Protein AF-0000000087761906 (afdb_homodimer)

Nearest PDB structures (foldseek):
  3mac-assembly1_A  TM=3.956E-01  e=9.781E+00  Human immunodeficiency virus 1
  7sqc-assembly1_1X  TM=2.428E-01  e=6.038E+00  Chlamydomonas reinhardtii
  3mac-assembly1_A  TM=3.956E-01  e=8.864E+00  Human immunodeficiency virus 1
  7sqc-assembly1_1X  TM=2.428E-01  e=6.025E+00  Chlamydomonas reinhardtii

Structure (mmCIF, N/CA/C/O backbone):
data_AF-0000000087761906-model_v1
#
loop_
_entity.id
_entity.type
_entity.pdbx_description
1 polymer 'TMEM205-like domain-containing protein'
#
loop_
_atom_site.group_PDB
_atom_site.id
_atom_site.type_symbol
_atom_site.label_atom_id
_atom_site.label_alt_id
_atom_site.label_comp_id
_atom_site.label_asym_id
_atom_site.label_entity_id
_atom_site.label_seq_id
_atom_site.pdbx_PDB_ins_code
_atom_site.Cartn_x
_atom_site.Cartn_y
_atom_site.Cartn_z
_atom_site.occupancy
_atom_site.B_iso_or_equiv
_atom_site.auth_seq_id
_atom_site.auth_comp_id
_atom_site.auth_asym_id
_atom_site.auth_atom_id
_atom_site.pdbx_PDB_model_num
ATOM 1 N N . MET A 1 1 ? 9.961 25.172 16.703 1 74.31 1 MET A N 1
ATOM 2 C CA . MET A 1 1 ? 10.32 24.109 17.641 1 74.31 1 MET A CA 1
ATOM 3 C C . MET A 1 1 ? 11.297 23.125 17 1 74.31 1 MET A C 1
ATOM 5 O O . MET A 1 1 ? 11.242 22.875 15.797 1 74.31 1 MET A O 1
ATOM 9 N N . SER A 1 2 ? 12.125 22.641 17.812 1 81.56 2 SER A N 1
ATOM 10 C CA . SER A 1 2 ? 13.109 21.688 17.328 1 81.56 2 SER A CA 1
ATOM 11 C C . SER A 1 2 ? 12.445 20.359 16.953 1 81.56 2 SER A C 1
ATOM 13 O O . SER A 1 2 ? 11.32 20.078 17.375 1 81.56 2 SER A O 1
ATOM 15 N N . ILE A 1 3 ? 13.094 19.625 16.172 1 83.62 3 ILE A N 1
ATOM 16 C CA . ILE A 1 3 ? 12.617 18.297 15.789 1 83.62 3 ILE A CA 1
ATOM 17 C C . ILE A 1 3 ? 12.438 17.438 17.031 1 83.62 3 ILE A C 1
ATOM 19 O O . ILE A 1 3 ? 11.445 16.719 17.156 1 83.62 3 ILE A O 1
ATOM 23 N N . LEU A 1 4 ? 13.367 17.562 17.938 1 86.75 4 LEU A N 1
ATOM 24 C CA . LEU A 1 4 ? 13.305 16.781 19.172 1 86.75 4 LEU A CA 1
ATOM 25 C C . LEU A 1 4 ? 12.109 17.203 20.016 1 86.75 4 LEU A C 1
ATOM 27 O O . LEU A 1 4 ? 11.461 16.359 20.656 1 86.75 4 LEU A O 1
ATOM 31 N N . GLY A 1 5 ? 11.844 18.469 20.094 1 89.38 5 GLY A N 1
ATOM 32 C CA . GLY A 1 5 ? 10.656 18.953 20.781 1 89.38 5 GLY A CA 1
ATOM 33 C C . GLY A 1 5 ? 9.367 18.453 20.156 1 89.38 5 GLY A C 1
ATOM 34 O O . GLY A 1 5 ? 8.422 18.125 20.875 1 89.38 5 GLY A O 1
ATOM 35 N N . THR A 1 6 ? 9.398 18.406 18.844 1 89.38 6 THR A N 1
ATOM 36 C CA . THR A 1 6 ? 8.234 17.906 18.109 1 89.38 6 THR A CA 1
ATOM 37 C C . THR A 1 6 ? 7.98 16.438 18.438 1 89.38 6 THR A C 1
ATOM 39 O O . THR A 1 6 ? 6.836 16.031 18.609 1 89.38 6 THR A O 1
ATOM 42 N N . LEU A 1 7 ? 9.055 15.625 18.609 1 92.44 7 LEU A N 1
ATOM 43 C CA . LEU A 1 7 ? 8.945 14.195 18.859 1 92.44 7 LEU A CA 1
ATOM 44 C C . LEU A 1 7 ? 8.391 13.914 20.25 1 92.44 7 LEU A C 1
ATOM 46 O O . LEU A 1 7 ? 7.957 12.797 20.547 1 92.44 7 LEU A O 1
ATOM 50 N N . ARG A 1 8 ? 8.367 14.875 21.109 1 92.5 8 ARG A N 1
ATOM 51 C CA . ARG A 1 8 ? 7.836 14.711 22.453 1 92.5 8 ARG A CA 1
ATOM 52 C C . ARG A 1 8 ? 6.332 14.977 22.484 1 92.5 8 ARG A C 1
ATOM 54 O O . ARG A 1 8 ? 5.68 14.773 23.5 1 92.5 8 ARG A O 1
ATOM 61 N N . THR A 1 9 ? 5.84 15.469 21.344 1 90.75 9 THR A N 1
ATOM 62 C CA . THR A 1 9 ? 4.398 15.672 21.234 1 90.75 9 THR A CA 1
ATOM 63 C C . THR A 1 9 ? 3.744 14.492 20.516 1 90.75 9 THR A C 1
ATOM 65 O O . THR A 1 9 ? 4.434 13.609 20 1 90.75 9 THR A O 1
ATOM 68 N N . SER A 1 10 ? 2.441 14.469 20.422 1 92.75 10 SER A N 1
ATOM 69 C CA . SER A 1 10 ? 1.723 13.383 19.766 1 92.75 10 SER A CA 1
ATOM 70 C C . SER A 1 10 ? 1.489 13.688 18.297 1 92.75 10 SER A C 1
ATOM 72 O O . SER A 1 10 ? 1.102 12.805 17.531 1 92.75 10 SER A O 1
ATOM 74 N N . ALA A 1 11 ? 1.833 14.875 17.844 1 93.19 11 ALA A N 1
ATOM 75 C CA . ALA A 1 11 ? 1.474 15.359 16.516 1 93.19 11 ALA A CA 1
ATOM 76 C C . ALA A 1 11 ? 2.139 14.523 15.43 1 93.19 11 ALA A C 1
ATOM 78 O O . ALA A 1 11 ? 1.483 14.109 14.477 1 93.19 11 ALA A O 1
ATOM 79 N N . PRO A 1 12 ? 3.42 14.242 15.609 1 95.31 12 PRO A N 1
ATOM 80 C CA . PRO A 1 12 ? 4.047 13.461 14.539 1 95.31 12 PRO A CA 1
ATOM 81 C C . PRO A 1 12 ? 3.48 12.055 14.422 1 95.31 12 PRO A C 1
ATOM 83 O O . PRO A 1 12 ? 3.316 11.539 13.312 1 95.31 12 PRO A O 1
ATOM 86 N N . TYR A 1 13 ? 3.154 11.484 15.516 1 97.12 13 TYR A N 1
ATOM 87 C CA . TYR A 1 13 ? 2.654 10.117 15.5 1 97.12 13 TYR A CA 1
ATOM 88 C C . TYR A 1 13 ? 1.245 10.055 14.922 1 97.12 13 TYR A C 1
ATOM 90 O O . TYR A 1 13 ? 0.894 9.102 14.227 1 97.12 13 TYR A O 1
ATOM 98 N N . HIS A 1 14 ? 0.496 11.062 15.211 1 96.75 14 HIS A N 1
ATOM 99 C CA . HIS A 1 14 ? -0.853 11.141 14.664 1 96.75 14 HIS A CA 1
ATOM 100 C C . HIS A 1 14 ? -0.822 11.305 13.148 1 96.75 14 HIS A C 1
ATOM 102 O O . HIS A 1 14 ? -1.504 10.57 12.43 1 96.75 14 HIS A O 1
ATOM 108 N N . LEU A 1 15 ? 0.008 12.188 12.711 1 96.56 15 LEU A N 1
ATOM 109 C CA . LEU A 1 15 ? 0.066 12.461 11.273 1 96.56 15 LEU A CA 1
ATOM 110 C C . LEU A 1 15 ? 0.63 11.258 10.516 1 96.56 15 LEU A C 1
ATOM 112 O O . LEU A 1 15 ? 0.103 10.883 9.469 1 96.56 15 LEU A O 1
ATOM 116 N N . LEU A 1 16 ? 1.681 10.688 11.047 1 98.56 16 LEU A N 1
ATOM 117 C CA . LEU A 1 16 ? 2.301 9.555 10.375 1 98.56 16 LEU A CA 1
ATOM 118 C C . LEU A 1 16 ? 1.353 8.359 10.344 1 98.56 16 LEU A C 1
ATOM 120 O O . LEU A 1 16 ? 1.257 7.66 9.336 1 98.56 16 LEU A O 1
ATOM 124 N N . LEU A 1 17 ? 0.659 8.133 11.422 1 98.75 17 LEU A N 1
ATOM 125 C CA . LEU A 1 17 ? -0.296 7.031 11.469 1 98.75 17 LEU A CA 1
ATOM 126 C C . LEU A 1 17 ? -1.417 7.242 10.453 1 98.75 17 LEU A C 1
ATOM 128 O O . LEU A 1 17 ? -1.777 6.32 9.719 1 98.75 17 LEU A O 1
ATOM 132 N N . TYR A 1 18 ? -1.944 8.477 10.461 1 98.56 18 TYR A N 1
ATOM 133 C CA . TYR A 1 18 ? -2.975 8.797 9.484 1 98.56 18 TYR A CA 1
ATOM 134 C C . TYR A 1 18 ? -2.471 8.547 8.062 1 98.56 18 TYR A C 1
ATOM 136 O O . TYR A 1 18 ? -3.184 7.977 7.234 1 98.56 18 TYR A O 1
ATOM 144 N N . SER A 1 19 ? -1.263 8.938 7.762 1 98.94 19 SER A N 1
ATOM 145 C CA . SER A 1 19 ? -0.709 8.867 6.414 1 98.94 19 SER A CA 1
ATOM 146 C C . SER A 1 19 ? -0.503 7.414 5.984 1 98.94 19 SER A C 1
ATOM 148 O O . SER A 1 19 ? -0.805 7.055 4.844 1 98.94 19 SER A O 1
ATOM 150 N N . VAL A 1 20 ? -0.01 6.609 6.906 1 98.94 20 VAL A N 1
ATOM 151 C CA . VAL A 1 20 ? 0.177 5.199 6.578 1 98.94 20 VAL A CA 1
ATOM 152 C C . VAL A 1 20 ? -1.181 4.535 6.371 1 98.94 20 VAL A C 1
ATOM 154 O O . VAL A 1 20 ? -1.357 3.746 5.438 1 98.94 20 VAL A O 1
ATOM 157 N N . LEU A 1 21 ? -2.111 4.871 7.219 1 98.94 21 LEU A N 1
ATOM 158 C CA . LEU A 1 21 ? -3.436 4.266 7.121 1 98.94 21 LEU A CA 1
ATOM 159 C C . LEU A 1 21 ? -4.121 4.664 5.816 1 98.94 21 LEU A C 1
ATOM 161 O O . LEU A 1 21 ? -4.586 3.803 5.07 1 98.94 21 LEU A O 1
ATOM 165 N N . PHE A 1 22 ? -4.203 5.98 5.555 1 98.94 22 PHE A N 1
ATOM 166 C CA . PHE A 1 22 ? -4.848 6.465 4.34 1 98.94 22 PHE A CA 1
ATOM 167 C C . PHE A 1 22 ? -4.105 5.984 3.1 1 98.94 22 PHE A C 1
ATOM 169 O O . PHE A 1 22 ? -4.723 5.539 2.133 1 98.94 22 PHE A O 1
ATOM 176 N N . GLY A 1 23 ? -2.795 6.004 3.137 1 98.94 23 GLY A N 1
ATOM 177 C CA . GLY A 1 23 ? -1.99 5.605 1.993 1 98.94 23 GLY A CA 1
ATOM 178 C C . GLY A 1 23 ? -2.066 4.117 1.698 1 98.94 23 GLY A C 1
ATOM 179 O O . GLY A 1 23 ? -2.168 3.715 0.538 1 98.94 23 GLY A O 1
ATOM 180 N N . SER A 1 24 ? -1.978 3.336 2.732 1 98.88 24 SER A N 1
ATOM 181 C CA . SER A 1 24 ? -2.076 1.896 2.516 1 98.88 24 SER A CA 1
ATOM 182 C C . SER A 1 24 ? -3.465 1.507 2.018 1 98.88 24 SER A C 1
ATOM 184 O O . SER A 1 24 ? -3.598 0.632 1.159 1 98.88 24 SER A O 1
ATOM 186 N N . THR A 1 25 ? -4.508 2.178 2.547 1 98.94 25 THR A N 1
ATOM 187 C CA . THR A 1 25 ? -5.871 1.913 2.1 1 98.94 25 THR A CA 1
ATOM 188 C C . THR A 1 25 ? -6.035 2.283 0.628 1 98.94 25 THR A C 1
ATOM 190 O O . THR A 1 25 ? -6.605 1.515 -0.15 1 98.94 25 THR A O 1
ATOM 193 N N . THR A 1 26 ? -5.504 3.402 0.262 1 98.94 26 THR A N 1
ATOM 194 C CA . THR A 1 26 ? -5.559 3.871 -1.118 1 98.94 26 THR A CA 1
ATOM 195 C C . THR A 1 26 ? -4.77 2.941 -2.037 1 98.94 26 THR A C 1
ATOM 197 O O . THR A 1 26 ? -5.27 2.523 -3.084 1 98.94 26 THR A O 1
ATOM 200 N N . TYR A 1 27 ? -3.6 2.607 -1.614 1 98.88 27 TYR A N 1
ATOM 201 C CA . TYR A 1 27 ? -2.674 1.806 -2.406 1 98.88 27 TYR A CA 1
ATOM 202 C C . TYR A 1 27 ? -3.227 0.405 -2.637 1 98.88 27 TYR A C 1
ATOM 204 O O . TYR A 1 27 ? -3.242 -0.085 -3.768 1 98.88 27 TYR A O 1
ATOM 212 N N . GLN A 1 28 ? -3.693 -0.219 -1.62 1 98.81 28 GLN A N 1
ATOM 213 C CA . GLN A 1 28 ? -4.223 -1.574 -1.721 1 98.81 28 GLN A CA 1
ATOM 214 C C . GLN A 1 28 ? -5.504 -1.604 -2.549 1 98.81 28 GLN A C 1
ATOM 216 O O . GLN A 1 28 ? -5.723 -2.529 -3.336 1 98.81 28 GLN A O 1
ATOM 221 N N . SER A 1 29 ? -6.371 -0.585 -2.449 1 98.69 29 SER A N 1
ATOM 222 C CA . SER A 1 29 ? -7.691 -0.587 -3.066 1 98.69 29 SER A CA 1
ATOM 223 C C . SER A 1 29 ? -7.613 -0.199 -4.539 1 98.69 29 SER A C 1
ATOM 225 O O . SER A 1 29 ? -8.375 -0.713 -5.363 1 98.69 29 SER A O 1
ATOM 227 N N . PHE A 1 30 ? -6.648 0.651 -4.82 1 98.81 30 PHE A N 1
ATOM 228 C CA . PHE A 1 30 ? -6.758 1.244 -6.148 1 98.81 30 PHE A CA 1
ATOM 229 C C . PHE A 1 30 ? -5.516 0.942 -6.977 1 98.81 30 PHE A C 1
ATOM 231 O O . PHE A 1 30 ? -5.371 1.438 -8.094 1 98.81 30 PHE A O 1
ATOM 238 N N . PHE A 1 31 ? -4.613 0.188 -6.461 1 98.81 31 PHE A N 1
ATOM 239 C CA . PHE A 1 31 ? -3.43 -0.129 -7.254 1 98.81 31 PHE A CA 1
ATOM 240 C C . PHE A 1 31 ? -2.98 -1.562 -7 1 98.81 31 PHE A C 1
ATOM 242 O O . PHE A 1 31 ? -3.207 -2.445 -7.828 1 98.81 31 PHE A O 1
ATOM 249 N N . SER A 1 32 ? -2.447 -1.883 -5.785 1 98.62 32 SER A N 1
ATOM 250 C CA . SER A 1 32 ? -1.804 -3.164 -5.516 1 98.62 32 SER A CA 1
ATOM 251 C C . SER A 1 32 ? -2.768 -4.324 -5.738 1 98.62 32 SER A C 1
ATOM 253 O O . SER A 1 32 ? -2.414 -5.316 -6.383 1 98.62 32 SER A O 1
ATOM 255 N N . GLY A 1 33 ? -3.957 -4.207 -5.195 1 98.44 33 GLY A N 1
ATOM 256 C CA . GLY A 1 33 ? -4.945 -5.258 -5.387 1 98.44 33 GLY A CA 1
ATOM 257 C C . GLY A 1 33 ? -5.34 -5.453 -6.836 1 98.44 33 GLY A C 1
ATOM 258 O O . GLY A 1 33 ? -5.527 -6.582 -7.289 1 98.44 33 GLY A O 1
ATOM 259 N N . ILE A 1 34 ? -5.465 -4.387 -7.566 1 98.69 34 ILE A N 1
ATOM 260 C CA . ILE A 1 34 ? -5.887 -4.422 -8.961 1 98.69 34 ILE A CA 1
ATOM 261 C C . ILE A 1 34 ? -4.781 -5.031 -9.82 1 98.69 34 ILE A C 1
ATOM 263 O O . ILE A 1 34 ? -5.047 -5.871 -10.68 1 98.69 34 ILE A O 1
ATOM 267 N N . VAL A 1 35 ? -3.545 -4.641 -9.562 1 98.88 35 VAL A N 1
ATOM 268 C CA . VAL A 1 35 ? -2.426 -5.195 -10.32 1 98.88 35 VAL A CA 1
ATOM 269 C C . VAL A 1 35 ? -2.324 -6.695 -10.07 1 98.88 35 VAL A C 1
ATOM 271 O O . VAL A 1 35 ? -2.172 -7.48 -11.008 1 98.88 35 VAL A O 1
ATOM 274 N N . ALA A 1 36 ? -2.426 -7.129 -8.828 1 98.88 36 ALA A N 1
ATOM 275 C CA . ALA A 1 36 ? -2.371 -8.547 -8.492 1 98.88 36 ALA A CA 1
ATOM 276 C C . ALA A 1 36 ? -3.467 -9.328 -9.219 1 98.88 36 ALA A C 1
ATOM 278 O O . ALA A 1 36 ? -3.213 -10.398 -9.773 1 98.88 36 ALA A O 1
ATOM 279 N N . PHE A 1 37 ? -4.637 -8.789 -9.258 1 98.31 37 PHE A N 1
ATOM 280 C CA . PHE A 1 37 ? -5.777 -9.422 -9.906 1 98.31 37 PHE A CA 1
ATOM 281 C C . PHE A 1 37 ? -5.531 -9.578 -11.398 1 98.31 37 PHE A C 1
ATOM 283 O O . PHE A 1 37 ? -5.883 -10.609 -11.984 1 98.31 37 PHE A O 1
ATOM 290 N N . LYS A 1 38 ? -4.922 -8.617 -12.016 1 98.62 38 LYS A N 1
ATOM 291 C CA . LYS A 1 38 ? -4.75 -8.594 -13.469 1 98.62 38 LYS A CA 1
ATOM 292 C C . LYS A 1 38 ? -3.629 -9.531 -13.898 1 98.62 38 LYS A C 1
ATOM 294 O O . LYS A 1 38 ? -3.688 -10.125 -14.984 1 98.62 38 LYS A O 1
ATOM 299 N N . VAL A 1 39 ? -2.635 -9.734 -13.078 1 98.56 39 VAL A N 1
ATOM 300 C CA . VAL A 1 39 ? -1.436 -10.352 -13.641 1 98.56 39 VAL A CA 1
ATOM 301 C C . VAL A 1 39 ? -1.265 -11.758 -13.078 1 98.56 39 VAL A C 1
ATOM 303 O O . VAL A 1 39 ? -0.583 -12.594 -13.672 1 98.56 39 VAL A O 1
ATOM 306 N N . LEU A 1 40 ? -1.814 -12.086 -11.906 1 98.44 40 LEU A N 1
ATOM 307 C CA . LEU A 1 40 ? -1.637 -13.406 -11.305 1 98.44 40 LEU A CA 1
ATOM 308 C C . LEU A 1 40 ? -2.748 -14.352 -11.734 1 98.44 40 LEU A C 1
ATOM 310 O O . LEU A 1 40 ? -3.904 -13.945 -11.875 1 98.44 40 LEU A O 1
ATOM 314 N N . PRO A 1 41 ? -2.367 -15.648 -11.891 1 97.19 41 PRO A N 1
ATOM 315 C CA . PRO A 1 41 ? -3.449 -16.625 -11.961 1 97.19 41 PRO A CA 1
ATOM 316 C C . PRO A 1 41 ? -4.34 -16.609 -10.719 1 97.19 41 PRO A C 1
ATOM 318 O O . PRO A 1 41 ? -3.871 -16.297 -9.625 1 97.19 41 PRO A O 1
ATOM 321 N N . TYR A 1 42 ? -5.535 -16.969 -10.875 1 95.56 42 TYR A N 1
ATOM 322 C CA . TYR A 1 42 ? -6.559 -16.844 -9.844 1 95.56 42 TYR A CA 1
ATOM 323 C C . TYR A 1 42 ? -6.102 -17.469 -8.531 1 95.56 42 TYR A C 1
ATOM 325 O O . TYR A 1 42 ? -6.258 -16.875 -7.465 1 95.56 42 TYR A O 1
ATOM 333 N N . ASP A 1 43 ? -5.613 -18.641 -8.617 1 94.94 43 ASP A N 1
ATOM 334 C CA . ASP A 1 43 ? -5.246 -19.359 -7.395 1 94.94 43 ASP A CA 1
ATOM 335 C C . ASP A 1 43 ? -4.176 -18.609 -6.613 1 94.94 43 ASP A C 1
ATOM 337 O O . ASP A 1 43 ? -4.23 -18.531 -5.383 1 94.94 43 ASP A O 1
ATOM 341 N N . GLN A 1 44 ? -3.152 -18.062 -7.316 1 97.56 44 GLN A N 1
ATOM 342 C CA . GLN A 1 44 ? -2.094 -17.312 -6.656 1 97.56 44 GLN A CA 1
ATOM 343 C C . GLN A 1 44 ? -2.611 -15.953 -6.16 1 97.56 44 GLN A C 1
ATOM 345 O O . GLN A 1 44 ? -2.191 -15.477 -5.109 1 97.56 44 GLN A O 1
ATOM 350 N N . PHE A 1 45 ? -3.51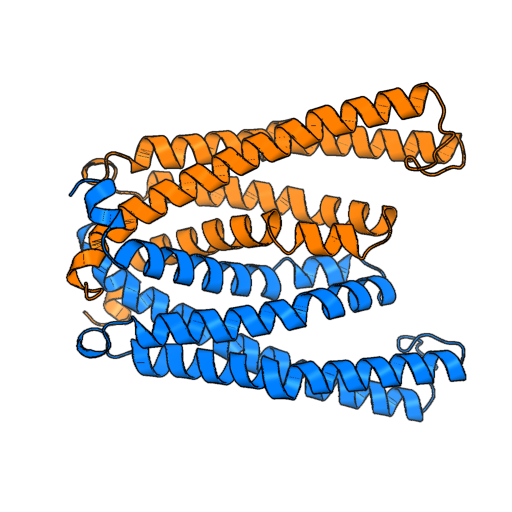2 -15.367 -6.969 1 98.12 45 PHE A N 1
ATOM 351 C CA . PHE A 1 45 ? -4.164 -14.141 -6.531 1 98.12 45 PHE A CA 1
ATOM 352 C C . PHE A 1 45 ? -4.934 -14.367 -5.234 1 98.12 45 PHE A C 1
ATOM 354 O O . PHE A 1 45 ? -4.797 -13.594 -4.285 1 98.12 45 PHE A O 1
ATOM 361 N N . SER A 1 46 ? -5.723 -15.422 -5.266 1 96.81 46 SER A N 1
ATOM 362 C CA . SER A 1 46 ? -6.531 -15.75 -4.098 1 96.81 46 SER A CA 1
ATOM 363 C C . SER A 1 46 ? -5.656 -16.031 -2.883 1 96.81 46 SER A C 1
ATOM 365 O O . SER A 1 46 ? -5.957 -15.594 -1.774 1 96.81 46 SER A O 1
ATOM 367 N N . LEU A 1 47 ? -4.613 -16.781 -3.08 1 97.19 47 LEU A N 1
ATOM 368 C CA . LEU A 1 47 ? -3.674 -17.078 -2.008 1 97.19 47 LEU A CA 1
ATOM 369 C C . LEU A 1 47 ? -3.076 -15.805 -1.428 1 97.19 47 LEU A C 1
ATOM 371 O O . LEU A 1 47 ? -3.047 -15.625 -0.208 1 97.19 47 LEU A O 1
ATOM 375 N N . LEU A 1 48 ? -2.592 -14.938 -2.264 1 98.62 48 LEU A N 1
ATOM 376 C CA . LEU A 1 48 ? -1.989 -13.68 -1.831 1 98.62 48 LEU A CA 1
ATOM 377 C C . LEU A 1 48 ? -2.98 -12.852 -1.019 1 98.62 48 LEU A C 1
ATOM 379 O O . LEU A 1 48 ? -2.66 -12.398 0.082 1 98.62 48 LEU A O 1
ATOM 383 N N . GLN A 1 49 ? -4.191 -12.68 -1.541 1 98.06 49 GLN A N 1
ATOM 384 C CA . GLN A 1 49 ? -5.188 -11.852 -0.869 1 98.06 49 GLN A CA 1
ATOM 385 C C . GLN A 1 49 ? -5.555 -12.43 0.493 1 98.06 49 GLN A C 1
ATOM 387 O O . GLN A 1 49 ? -5.812 -11.688 1.442 1 98.06 49 GLN A O 1
ATOM 392 N N . SER A 1 50 ? -5.641 -13.766 0.593 1 97.62 50 SER A N 1
ATOM 393 C CA . SER A 1 50 ? -6.02 -14.406 1.852 1 97.62 50 SER A CA 1
ATOM 394 C C . SER A 1 50 ? -4.973 -14.148 2.934 1 97.62 50 SER A C 1
ATOM 396 O O . SER A 1 50 ? -5.266 -14.273 4.125 1 97.62 50 SER A O 1
ATOM 398 N N . HIS A 1 51 ? -3.762 -13.758 2.584 1 98.44 51 HIS A N 1
ATOM 399 C CA . HIS A 1 51 ? -2.719 -13.453 3.557 1 98.44 51 HIS A CA 1
ATOM 400 C C . HIS A 1 51 ? -2.58 -11.945 3.758 1 98.44 51 HIS A C 1
ATOM 402 O O . HIS A 1 51 ? -1.981 -11.5 4.738 1 98.44 51 HIS A O 1
ATOM 408 N N . VAL A 1 52 ? -3.082 -11.148 2.865 1 98.75 52 VAL A N 1
ATOM 409 C CA . VAL A 1 52 ? -3.006 -9.695 2.947 1 98.75 52 VAL A CA 1
ATOM 410 C C . VAL A 1 52 ? -4.152 -9.164 3.803 1 98.75 52 VAL A C 1
ATOM 412 O O . VAL A 1 52 ? -3.939 -8.336 4.695 1 98.75 52 VAL A O 1
ATOM 415 N N . PHE A 1 53 ? -5.367 -9.641 3.662 1 98.44 53 PHE A N 1
ATOM 416 C CA . PHE A 1 53 ? -6.562 -8.945 4.125 1 98.44 53 PHE A CA 1
ATOM 417 C C . PHE A 1 53 ? -6.695 -9.047 5.641 1 98.44 53 PHE A C 1
ATOM 419 O O . PHE A 1 53 ? -7.039 -8.07 6.305 1 98.44 53 PHE A O 1
ATOM 426 N N . PRO A 1 54 ? -6.395 -10.156 6.23 1 98.38 54 PRO A N 1
ATOM 427 C CA . PRO A 1 54 ? -6.578 -10.203 7.684 1 98.38 54 PRO A CA 1
ATOM 428 C C . PRO A 1 54 ? -5.719 -9.172 8.414 1 98.38 54 PRO A C 1
ATOM 430 O O . PRO A 1 54 ? -6.242 -8.352 9.172 1 98.38 54 PRO A O 1
ATOM 433 N N . PRO A 1 55 ? -4.406 -9.156 8.18 1 98.81 55 PRO A N 1
ATOM 434 C CA . PRO A 1 55 ? -3.648 -8.117 8.875 1 98.81 55 PRO A CA 1
ATOM 435 C C . PRO A 1 55 ? -3.992 -6.711 8.383 1 98.81 55 PRO A C 1
ATOM 437 O O . PRO A 1 55 ? -3.91 -5.746 9.148 1 98.81 55 PRO A O 1
ATOM 440 N N . TYR A 1 56 ? -4.359 -6.57 7.16 1 98.75 56 TYR A N 1
ATOM 441 C CA . TYR A 1 56 ? -4.762 -5.293 6.578 1 98.75 56 TYR A CA 1
ATOM 442 C C . TYR A 1 56 ? -5.953 -4.707 7.328 1 98.75 56 TYR A C 1
ATOM 444 O O . TYR A 1 56 ? -5.922 -3.543 7.734 1 98.75 56 TYR A O 1
ATOM 452 N N . PHE A 1 57 ? -6.965 -5.527 7.586 1 98.88 57 PHE A N 1
ATOM 453 C CA . PHE A 1 57 ? -8.164 -5.059 8.266 1 98.88 57 PHE A CA 1
ATOM 454 C C . PHE A 1 57 ? -7.895 -4.84 9.75 1 98.88 57 PHE A C 1
ATOM 456 O O . PHE A 1 57 ? -8.469 -3.934 10.367 1 98.88 57 PHE A O 1
ATOM 463 N N . LYS A 1 58 ? -7.082 -5.66 10.289 1 98.88 58 LYS A N 1
ATOM 464 C CA . LYS A 1 58 ? -6.68 -5.441 11.68 1 98.88 58 LYS A CA 1
ATOM 465 C C . LYS A 1 58 ? -5.969 -4.102 11.836 1 98.88 58 LYS A C 1
ATOM 467 O O . LYS A 1 58 ? -6.238 -3.359 12.781 1 98.88 58 LYS A O 1
ATOM 472 N N . PHE A 1 59 ? -5.07 -3.818 10.945 1 98.94 59 PHE A N 1
ATOM 473 C CA . PHE A 1 59 ? -4.348 -2.553 10.977 1 98.94 59 PHE A CA 1
ATOM 474 C C . PHE A 1 59 ? -5.305 -1.38 10.805 1 98.94 59 PHE A C 1
ATOM 476 O O . PHE A 1 59 ? -5.219 -0.389 11.531 1 98.94 59 PHE A O 1
ATOM 483 N N . GLN A 1 60 ? -6.215 -1.49 9.859 1 98.94 60 GLN A N 1
ATOM 484 C CA . GLN A 1 60 ? -7.184 -0.422 9.633 1 98.94 60 GLN A CA 1
ATOM 485 C C . GLN A 1 60 ? -7.984 -0.127 10.898 1 98.94 60 GLN A C 1
ATOM 487 O O . GLN A 1 60 ? -8.195 1.036 11.25 1 98.94 60 GLN A O 1
ATOM 492 N N . THR A 1 61 ? -8.406 -1.196 11.523 1 98.94 61 THR A N 1
ATOM 493 C CA . THR A 1 61 ? -9.227 -1.05 12.719 1 98.94 61 THR A CA 1
ATOM 494 C C . THR A 1 61 ? -8.422 -0.419 13.852 1 98.94 61 THR A C 1
ATOM 496 O O . THR A 1 61 ? -8.867 0.551 14.469 1 98.94 61 THR A O 1
ATOM 499 N N . ALA A 1 62 ? -7.238 -0.941 14.109 1 98.94 62 ALA A N 1
ATOM 500 C CA . ALA A 1 62 ? -6.406 -0.436 15.195 1 98.94 62 ALA A CA 1
ATOM 501 C C . ALA A 1 62 ? -5.996 1.014 14.945 1 98.94 62 ALA A C 1
ATOM 503 O O . ALA A 1 62 ? -6.102 1.857 15.844 1 98.94 62 ALA A O 1
ATOM 504 N N . ALA A 1 63 ? -5.547 1.312 13.758 1 98.88 63 ALA A N 1
ATOM 505 C CA . ALA A 1 63 ? -5.066 2.652 13.43 1 98.88 63 ALA A CA 1
ATOM 506 C C . ALA A 1 63 ? -6.199 3.672 13.492 1 98.88 63 ALA A C 1
ATOM 508 O O . ALA A 1 63 ? -6.02 4.777 14.008 1 98.88 63 ALA A O 1
ATOM 509 N N . THR A 1 64 ? -7.352 3.287 12.93 1 98.81 64 THR A N 1
ATOM 510 C CA . THR A 1 64 ? -8.484 4.199 12.984 1 98.81 64 THR A CA 1
ATOM 511 C C . THR A 1 64 ? -8.906 4.457 14.43 1 98.81 64 THR A C 1
ATOM 513 O O . THR A 1 64 ? -9.273 5.582 14.781 1 98.81 64 THR A O 1
ATOM 516 N N . SER A 1 65 ? -8.922 3.424 15.266 1 98.75 65 SER A N 1
ATOM 517 C CA . SER A 1 65 ? -9.25 3.58 16.672 1 98.75 65 SER A CA 1
ATOM 518 C C . SER A 1 65 ? -8.297 4.559 17.359 1 98.75 65 SER A C 1
ATOM 520 O O . SER A 1 65 ? -8.734 5.441 18.109 1 98.75 65 SER A O 1
ATOM 522 N N . VAL A 1 66 ? -6.996 4.434 17.109 1 98.19 66 VAL A N 1
ATOM 523 C CA . VAL A 1 66 ? -5.996 5.316 17.703 1 98.19 66 VAL A CA 1
ATOM 524 C C . VAL A 1 66 ? -6.223 6.75 17.219 1 98.19 66 VAL A C 1
ATOM 526 O O . VAL A 1 66 ? -6.156 7.691 18.016 1 98.19 66 VAL A O 1
ATOM 529 N N . LEU A 1 67 ? -6.508 6.926 15.961 1 97.69 67 LEU A N 1
ATOM 530 C CA . LEU A 1 67 ? -6.766 8.258 15.422 1 97.69 67 LEU A CA 1
ATOM 531 C C . LEU A 1 67 ? -7.988 8.883 16.078 1 97.69 67 LEU A C 1
ATOM 533 O O . LEU A 1 67 ? -7.973 10.07 16.422 1 97.69 67 LEU A O 1
ATOM 537 N N . LEU A 1 68 ? -9.023 8.078 16.203 1 96.31 68 LEU A N 1
ATOM 538 C CA . LEU A 1 68 ? -10.242 8.586 16.812 1 96.31 68 LEU A CA 1
ATOM 539 C C . LEU A 1 68 ? -9.992 8.992 18.266 1 96.31 68 LEU A C 1
ATOM 541 O O . LEU A 1 68 ? -10.523 10 18.734 1 96.31 68 LEU A O 1
ATOM 545 N N . MET A 1 69 ? -9.156 8.289 18.938 1 94.56 69 MET A N 1
ATOM 546 C CA . MET A 1 69 ? -8.883 8.531 20.359 1 94.56 69 MET A CA 1
ATOM 547 C C . MET A 1 69 ? -7.957 9.734 20.531 1 94.56 69 MET A C 1
ATOM 549 O O . MET A 1 69 ? -7.957 10.367 21.594 1 94.56 69 MET A O 1
ATOM 553 N N . THR A 1 70 ? -7.188 10.086 19.531 1 92.88 70 THR A N 1
ATOM 554 C CA . THR A 1 70 ? -6.172 11.117 19.703 1 92.88 70 THR A CA 1
ATOM 555 C C . THR A 1 70 ? -6.57 12.391 18.953 1 92.88 70 THR A C 1
ATOM 557 O O . THR A 1 70 ? -5.887 13.414 19.047 1 92.88 70 THR A O 1
ATOM 560 N N . THR A 1 71 ? -7.617 12.312 18.203 1 90.56 71 THR A N 1
ATOM 561 C CA . THR A 1 71 ? -8.078 13.484 17.469 1 90.56 71 THR A CA 1
ATOM 562 C C . THR A 1 71 ? -8.766 14.477 18.391 1 90.56 71 THR A C 1
ATOM 564 O O . THR A 1 71 ? -9.586 14.094 19.234 1 90.56 71 THR A O 1
ATOM 567 N N . PRO A 1 72 ? -8.383 15.742 18.25 1 81.44 72 PRO A N 1
ATOM 568 C CA . P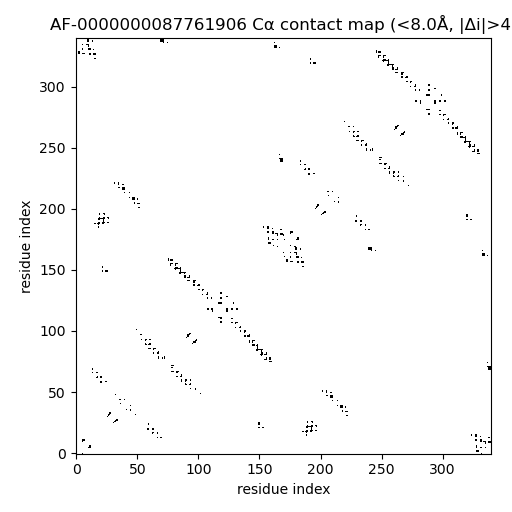RO A 1 72 ? -9.133 16.734 19.031 1 81.44 72 PRO A CA 1
ATOM 569 C C . PRO A 1 72 ? -10.531 17 18.453 1 81.44 72 PRO A C 1
ATOM 571 O O . PRO A 1 72 ? -10.719 17.938 17.688 1 81.44 72 PRO A O 1
ATOM 574 N N . LEU A 1 73 ? -11.453 16.359 18.844 1 80.75 73 LEU A N 1
ATOM 575 C CA . LEU A 1 73 ? -12.797 16.359 18.281 1 80.75 73 LEU A CA 1
ATOM 576 C C . LEU A 1 73 ? -13.469 17.719 18.453 1 80.75 73 LEU A C 1
ATOM 578 O O . LEU A 1 73 ? -14.258 18.125 17.594 1 80.75 73 LEU A O 1
ATOM 582 N N . LYS A 1 74 ? -13.094 18.359 19.469 1 79.75 74 LYS A N 1
ATOM 583 C CA . LYS A 1 74 ? -13.703 19.656 19.75 1 79.75 74 LYS A CA 1
ATOM 584 C C . LYS A 1 74 ? -13.352 20.672 18.688 1 79.75 74 LYS A C 1
ATOM 586 O O . LYS A 1 74 ? -14.172 21.531 18.344 1 79.75 74 LYS A O 1
ATOM 591 N N . TYR A 1 75 ? -12.289 20.531 18.047 1 78.62 75 TYR A N 1
ATOM 592 C CA . TYR A 1 75 ? -11.797 21.547 17.109 1 78.62 75 TYR A CA 1
ATOM 593 C C . TYR A 1 75 ? -11.945 21.078 15.672 1 78.62 75 TYR A C 1
ATOM 595 O O . TYR A 1 75 ? -11.625 21.812 14.734 1 78.62 75 TYR A O 1
ATOM 603 N N . MET A 1 76 ? -12.531 19.844 15.539 1 84.12 76 MET A N 1
ATOM 604 C CA . MET A 1 76 ? -12.711 19.281 14.211 1 84.12 76 MET A CA 1
ATOM 605 C C . MET A 1 76 ? -14.07 18.609 14.086 1 84.12 76 MET A C 1
ATOM 607 O O . MET A 1 76 ? -14.18 17.391 14.211 1 84.12 76 MET A O 1
ATOM 611 N N . PRO A 1 77 ? -15.016 19.297 13.805 1 85 77 PRO A N 1
ATOM 612 C CA . PRO A 1 77 ? -16.375 18.781 13.875 1 85 77 PRO A CA 1
ATOM 613 C C . PRO A 1 77 ? -16.594 17.578 12.961 1 85 77 PRO A C 1
ATOM 615 O O . PRO A 1 77 ? -1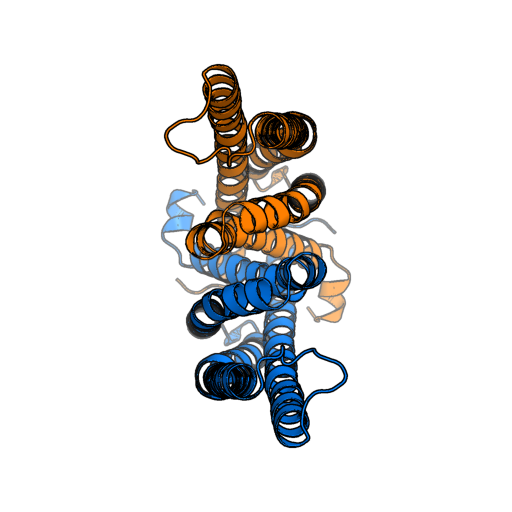7.406 16.703 13.273 1 85 77 PRO A O 1
ATOM 618 N N . LEU A 1 78 ? -15.898 17.438 11.914 1 89.5 78 LEU A N 1
ATOM 619 C CA . LEU A 1 78 ? -16.141 16.328 11 1 89.5 78 LEU A CA 1
ATOM 620 C C . LEU A 1 78 ? -15.25 15.133 11.344 1 89.5 78 LEU A C 1
ATOM 622 O O . LEU A 1 78 ? -15.422 14.047 10.781 1 89.5 78 LEU A O 1
ATOM 626 N N . ALA A 1 79 ? -14.406 15.32 12.312 1 92.81 79 ALA A N 1
ATOM 627 C CA . ALA A 1 79 ? -13.461 14.258 12.641 1 92.81 79 ALA A CA 1
ATOM 628 C C . ALA A 1 79 ? -14.18 13.047 13.227 1 92.81 79 ALA A C 1
ATOM 630 O O . ALA A 1 79 ? -13.914 11.906 12.828 1 92.81 79 ALA A O 1
ATOM 631 N N . GLY A 1 80 ? -15.102 13.25 14.148 1 94.75 80 GLY A N 1
ATOM 632 C CA . GLY A 1 80 ? -15.852 12.172 14.781 1 94.75 80 GLY A CA 1
ATOM 633 C C . GLY A 1 80 ? -16.641 11.336 13.789 1 94.75 80 GLY A C 1
ATOM 634 O O . GLY A 1 80 ? -16.375 10.141 13.641 1 94.75 80 GLY A O 1
ATOM 635 N N . PRO A 1 81 ? -17.5 12 13.039 1 96.5 81 PRO A N 1
ATOM 636 C CA . PRO A 1 81 ? -18.297 11.234 12.07 1 96.5 81 PRO A CA 1
ATOM 637 C C . PRO A 1 81 ? -17.438 10.57 10.992 1 96.5 81 PRO A C 1
ATOM 639 O O . PRO A 1 81 ? -17.703 9.438 10.594 1 96.5 81 PRO A O 1
ATOM 642 N N . SER A 1 82 ? -16.438 11.234 10.5 1 97.56 82 SER A N 1
ATOM 643 C CA . SER A 1 82 ? -15.602 10.68 9.43 1 97.56 82 SER A CA 1
ATOM 644 C C . SER A 1 82 ? -14.82 9.469 9.914 1 97.56 82 SER A C 1
ATOM 646 O O . SER A 1 82 ? -14.867 8.406 9.289 1 97.56 82 SER A O 1
ATOM 648 N N . LEU A 1 83 ? -14.148 9.609 11.055 1 98.31 83 LEU A N 1
ATOM 649 C CA . LEU A 1 83 ? -13.391 8.492 11.602 1 98.31 83 LEU A CA 1
ATOM 650 C C . LEU A 1 83 ? -14.328 7.406 12.125 1 98.31 83 LEU A C 1
ATOM 652 O O . LEU A 1 83 ? -13.977 6.223 12.117 1 98.31 83 LEU A O 1
ATOM 656 N N . GLY A 1 84 ? -15.523 7.797 12.555 1 98.31 84 GLY A N 1
ATOM 657 C CA . GLY A 1 84 ? -16.531 6.82 12.945 1 98.31 84 GLY A CA 1
ATOM 658 C C . GLY A 1 84 ? -16.953 5.906 11.812 1 98.31 84 GLY A C 1
ATOM 659 O O . GLY A 1 84 ? -17.016 4.688 11.984 1 98.31 84 GLY A O 1
ATOM 660 N N . ILE A 1 85 ? -17.219 6.488 10.688 1 98.62 85 ILE A N 1
ATOM 661 C CA . ILE A 1 85 ? -17.578 5.719 9.508 1 98.62 85 ILE A CA 1
ATOM 662 C C . ILE A 1 85 ? -16.438 4.777 9.133 1 98.62 85 ILE A C 1
ATOM 664 O O . ILE A 1 85 ? -16.656 3.605 8.82 1 98.62 85 ILE A O 1
ATOM 668 N N . SER A 1 86 ? -15.211 5.316 9.211 1 98.81 86 SER A N 1
ATOM 669 C CA . SER A 1 86 ? -14.047 4.5 8.891 1 98.81 86 SER A CA 1
ATOM 670 C C . SER A 1 86 ? -13.914 3.33 9.859 1 98.81 86 SER A C 1
ATOM 672 O O . SER A 1 86 ? -13.594 2.211 9.453 1 98.81 86 SER A O 1
ATOM 674 N N . LEU A 1 87 ? -14.172 3.604 11.094 1 98.88 87 LEU A N 1
ATOM 675 C CA . LEU A 1 87 ? -14.023 2.57 12.117 1 98.88 87 LEU A CA 1
ATOM 676 C C . LEU A 1 87 ? -15.086 1.486 11.953 1 98.88 87 LEU A C 1
ATOM 678 O O . LEU A 1 87 ? -14.789 0.297 12.078 1 98.88 87 LEU A O 1
ATOM 682 N N . VAL A 1 88 ? -16.266 1.883 11.648 1 98.81 88 VAL A N 1
ATOM 683 C CA . VAL A 1 88 ? -17.344 0.922 11.438 1 98.81 88 VAL A CA 1
ATOM 684 C C . VAL A 1 88 ? -17 0.008 10.266 1 98.81 88 VAL A C 1
ATOM 686 O O . VAL A 1 88 ? -17.141 -1.214 10.359 1 98.81 88 VAL A O 1
ATOM 689 N N . GLY A 1 89 ? -16.531 0.628 9.18 1 98.88 89 GLY A N 1
ATOM 690 C CA . GLY A 1 89 ? -16.156 -0.164 8.023 1 98.88 89 GLY A CA 1
ATOM 691 C C . GLY A 1 89 ? -15.023 -1.136 8.312 1 98.88 89 GLY A C 1
ATOM 692 O O . GLY A 1 89 ? -15.086 -2.301 7.914 1 98.88 89 GLY A O 1
ATOM 693 N N . SER A 1 90 ? -14.023 -0.656 9.031 1 98.88 90 SER A N 1
ATOM 694 C CA . SER A 1 90 ? -12.867 -1.498 9.312 1 98.88 90 SER A CA 1
ATOM 695 C C . SER A 1 90 ? -13.227 -2.623 10.281 1 98.88 90 SER A C 1
ATOM 697 O O . SER A 1 90 ? -12.758 -3.754 10.125 1 98.88 90 SER A O 1
ATOM 699 N N . ILE A 1 91 ? -14.07 -2.367 11.25 1 98.88 91 ILE A N 1
ATOM 700 C CA . ILE A 1 91 ? -14.492 -3.385 12.203 1 98.88 91 ILE A CA 1
ATOM 701 C C . ILE A 1 91 ? -15.344 -4.438 11.492 1 98.88 91 ILE A C 1
ATOM 703 O O . ILE A 1 91 ? -15.188 -5.637 11.734 1 98.88 91 ILE A O 1
ATOM 707 N N . ALA A 1 92 ? -16.25 -3.969 10.672 1 98.88 92 ALA A N 1
ATOM 708 C CA . ALA A 1 92 ? -17.094 -4.898 9.93 1 98.88 92 ALA A CA 1
ATOM 709 C C . ALA A 1 92 ? -16.25 -5.859 9.094 1 98.88 92 ALA A C 1
ATOM 711 O O . ALA A 1 92 ? -16.516 -7.062 9.07 1 98.88 92 ALA A O 1
ATOM 712 N N . ASN A 1 93 ? -15.242 -5.34 8.461 1 98.88 93 ASN A N 1
ATOM 713 C CA . ASN A 1 93 ? -14.375 -6.184 7.652 1 98.88 93 ASN A CA 1
ATOM 714 C C . ASN A 1 93 ? -13.516 -7.102 8.516 1 98.88 93 ASN A C 1
ATOM 716 O O . ASN A 1 93 ? -13.297 -8.266 8.172 1 98.88 93 ASN A O 1
ATOM 720 N N . MET A 1 94 ? -13.102 -6.613 9.594 1 98.88 94 MET A N 1
ATOM 721 C CA . MET A 1 94 ? -12.211 -7.391 10.445 1 98.88 94 MET A CA 1
ATOM 722 C C . MET A 1 94 ? -12.961 -8.531 11.133 1 98.88 94 MET A C 1
ATOM 724 O O . MET A 1 94 ? -12.469 -9.656 11.195 1 98.88 94 MET A O 1
ATOM 728 N N . LEU A 1 95 ? -14.164 -8.266 11.555 1 98.81 95 LEU A N 1
ATOM 729 C CA . LEU A 1 95 ? -14.789 -9.203 12.484 1 98.81 95 LEU A CA 1
ATOM 730 C C . LEU A 1 95 ? -15.875 -10.008 11.797 1 98.81 95 LEU A C 1
ATOM 7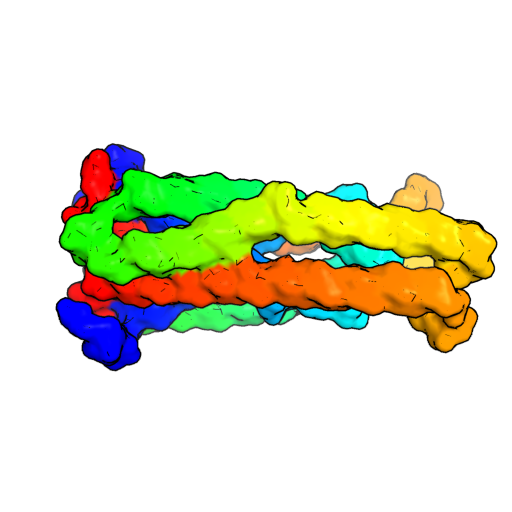32 O O . LEU A 1 95 ? -16.25 -11.086 12.266 1 98.81 95 LEU A O 1
ATOM 736 N N . TRP A 1 96 ? -16.422 -9.508 10.719 1 98.81 96 TRP A N 1
ATOM 737 C CA . TRP A 1 96 ? -17.578 -10.141 10.109 1 98.81 96 TRP A CA 1
ATOM 738 C C . TRP A 1 96 ? -17.312 -10.484 8.648 1 98.81 96 TRP A C 1
ATOM 740 O O . TRP A 1 96 ? -17.156 -11.656 8.297 1 98.81 96 TRP A O 1
ATOM 750 N N . LEU A 1 97 ? -17.062 -9.555 7.789 1 98.88 97 LEU A N 1
ATOM 751 C CA . LEU A 1 97 ? -17.016 -9.773 6.348 1 98.88 97 LEU A CA 1
ATOM 752 C C . LEU A 1 97 ? -15.734 -10.508 5.957 1 98.88 97 LEU A C 1
ATOM 754 O O . LEU A 1 97 ? -15.766 -11.406 5.105 1 98.88 97 LEU A O 1
ATOM 758 N N . GLY A 1 98 ? -14.617 -10.141 6.578 1 98.06 98 GLY A N 1
ATOM 759 C CA . GLY A 1 98 ? -13.359 -10.82 6.309 1 98.06 98 GLY A CA 1
ATOM 760 C C . GLY A 1 98 ? -13.414 -12.312 6.586 1 98.06 98 GLY A C 1
ATOM 761 O O . GLY A 1 98 ? -13.266 -13.125 5.668 1 98.06 98 GLY A O 1
ATOM 762 N N . PRO A 1 99 ? -13.711 -12.68 7.805 1 98.44 99 PRO A N 1
ATOM 763 C CA . PRO A 1 99 ? -13.797 -14.094 8.148 1 98.44 99 PRO A CA 1
ATOM 764 C C . PRO A 1 99 ? -14.859 -14.836 7.336 1 98.44 99 PRO A C 1
ATOM 766 O O . PRO A 1 99 ? -14.664 -15.992 6.965 1 98.44 99 PRO A O 1
ATOM 769 N N . THR A 1 100 ? -16.016 -14.211 7.059 1 98.75 100 THR A N 1
ATOM 770 C CA . THR A 1 100 ? -17.062 -14.836 6.258 1 98.75 100 THR A CA 1
ATOM 771 C C . THR A 1 100 ? -16.562 -15.102 4.836 1 98.75 100 THR A C 1
ATOM 773 O O . THR A 1 100 ? -16.812 -16.172 4.281 1 98.75 100 THR A O 1
ATOM 776 N N . THR A 1 101 ? -15.891 -14.148 4.234 1 98.25 101 THR A N 1
ATOM 777 C CA . THR A 1 101 ? -15.312 -14.32 2.908 1 98.25 101 THR A CA 1
ATOM 778 C C . THR A 1 101 ? -14.32 -15.484 2.9 1 98.25 101 THR A C 1
ATOM 780 O O . THR A 1 101 ? -14.312 -16.297 1.971 1 98.25 101 THR A O 1
ATOM 783 N N . ARG A 1 102 ? -13.508 -15.578 3.918 1 97.31 102 ARG A N 1
ATOM 784 C CA . ARG A 1 102 ? -12.523 -16.656 4.016 1 97.31 102 ARG A CA 1
ATOM 785 C C . ARG A 1 102 ? -13.203 -18.016 4.098 1 97.31 102 ARG A C 1
ATOM 787 O O . ARG A 1 102 ? -12.742 -18.984 3.494 1 97.31 102 ARG A O 1
ATOM 794 N N . ASP A 1 103 ? -14.258 -18.031 4.824 1 98.25 103 ASP A N 1
ATOM 795 C CA . ASP A 1 103 ? -15.016 -19.266 4.938 1 98.25 103 ASP A CA 1
ATOM 796 C C . ASP A 1 103 ? -15.562 -19.703 3.582 1 98.25 103 ASP A C 1
ATOM 798 O O . ASP A 1 103 ? -15.516 -20.891 3.236 1 98.25 103 ASP A O 1
ATOM 802 N N . ILE A 1 104 ? -16.109 -18.781 2.875 1 98.5 104 ILE A N 1
ATOM 803 C CA . ILE A 1 104 ? -16.656 -19.078 1.561 1 98.5 104 ILE A CA 1
ATOM 804 C C . ILE A 1 104 ? -15.539 -19.516 0.616 1 98.5 104 ILE A C 1
ATOM 806 O O . ILE A 1 104 ? -15.727 -20.422 -0.197 1 98.5 104 ILE A O 1
ATOM 810 N N . GLN A 1 105 ? -14.398 -18.891 0.675 1 97.44 105 GLN A N 1
ATOM 811 C CA . GLN A 1 105 ? -13.234 -19.266 -0.121 1 97.44 105 GLN A CA 1
ATOM 812 C C . GLN A 1 105 ? -12.812 -20.703 0.164 1 97.44 105 GLN A C 1
ATOM 814 O O . GLN A 1 105 ? -12.438 -21.438 -0.751 1 97.44 105 GLN A O 1
ATOM 819 N N . ASN A 1 106 ? -12.883 -21.078 1.441 1 97.19 106 ASN A N 1
ATOM 820 C CA . ASN A 1 106 ? -12.57 -22.453 1.808 1 97.19 106 ASN A CA 1
ATOM 821 C C . ASN A 1 106 ? -13.578 -23.438 1.205 1 97.19 106 ASN A C 1
ATOM 823 O O . ASN A 1 106 ? -13.195 -24.5 0.728 1 97.19 106 ASN A O 1
ATOM 827 N N . ARG A 1 107 ? -14.789 -23.062 1.197 1 97.81 107 ARG A N 1
ATOM 828 C CA . ARG A 1 107 ? -15.812 -23.891 0.579 1 97.81 107 ARG A CA 1
ATOM 829 C C . ARG A 1 107 ? -15.586 -24.016 -0.924 1 97.81 107 ARG A C 1
ATOM 831 O O . ARG A 1 107 ? -15.82 -25.078 -1.509 1 97.81 107 ARG A O 1
ATOM 838 N N . ARG A 1 108 ? -15.188 -22.938 -1.543 1 97.31 108 ARG A N 1
ATOM 839 C CA . ARG A 1 108 ? -14.852 -22.969 -2.963 1 97.31 108 ARG A CA 1
ATOM 840 C C . ARG A 1 108 ? -13.742 -23.969 -3.242 1 97.31 108 ARG A C 1
ATOM 842 O O . ARG A 1 108 ? -13.844 -24.766 -4.18 1 97.31 108 ARG A O 1
ATOM 849 N N . ARG A 1 109 ? -12.766 -23.906 -2.412 1 96 109 ARG A N 1
ATOM 850 C CA . ARG A 1 109 ? -11.625 -24.812 -2.588 1 96 109 ARG A CA 1
ATOM 851 C C . ARG A 1 109 ? -12.047 -26.266 -2.422 1 96 109 ARG A C 1
ATOM 853 O O . ARG A 1 109 ? -11.602 -27.141 -3.172 1 96 109 ARG A O 1
ATOM 860 N N . GLU A 1 110 ? -12.859 -26.484 -1.447 1 97.56 110 GLU A N 1
ATOM 861 C CA . GLU A 1 110 ? -13.367 -27.828 -1.221 1 97.56 110 GLU A CA 1
ATOM 862 C C . GLU A 1 110 ? -14.195 -28.312 -2.408 1 97.56 110 GLU A C 1
ATOM 864 O O . GLU A 1 110 ? -14.062 -29.469 -2.834 1 97.56 110 GLU A O 1
ATOM 869 N N . GLN A 1 111 ? -15.047 -27.469 -2.904 1 97.88 111 GLN A N 1
ATOM 870 C CA . GLN A 1 111 ? -15.891 -27.812 -4.047 1 97.88 111 GLN A CA 1
ATOM 871 C C . GLN A 1 111 ? -15.047 -28.031 -5.301 1 97.88 111 GLN A C 1
ATOM 873 O O . GLN A 1 111 ? -15.367 -28.891 -6.121 1 97.88 111 GLN A O 1
ATOM 878 N N . GLU A 1 112 ? -14 -27.203 -5.5 1 97.44 112 GLU A N 1
ATOM 879 C CA . GLU A 1 112 ? -13.055 -27.391 -6.602 1 97.44 112 GLU A CA 1
ATOM 880 C C . GLU A 1 112 ? -12.398 -28.766 -6.535 1 97.44 112 GLU A C 1
ATOM 882 O O . GLU A 1 112 ? -12.234 -29.438 -7.559 1 97.44 112 GLU A O 1
ATOM 887 N N . ALA A 1 113 ? -12.047 -29.156 -5.32 1 96.44 113 ALA A N 1
ATOM 888 C CA . ALA A 1 113 ? -11.406 -30.453 -5.113 1 96.44 113 ALA A CA 1
ATOM 889 C C . ALA A 1 113 ? -12.359 -31.594 -5.449 1 96.44 113 ALA A C 1
ATOM 891 O O . ALA A 1 113 ? -11.953 -32.594 -6.043 1 96.44 113 ALA A O 1
ATOM 892 N N . LYS A 1 114 ? -13.586 -31.453 -5.133 1 96.88 114 LYS A N 1
ATOM 893 C CA . LYS A 1 114 ? -14.609 -32.469 -5.402 1 96.88 114 LYS A CA 1
ATOM 894 C C . LYS A 1 114 ? -14.867 -32.594 -6.898 1 96.88 114 LYS A C 1
ATOM 896 O O . LYS A 1 114 ? -15.055 -33.719 -7.402 1 96.88 114 LYS A O 1
ATOM 901 N N . GLU A 1 115 ? -14.844 -31.484 -7.617 1 96.12 115 GLU A N 1
ATOM 902 C CA . GLU A 1 115 ? -15.234 -31.453 -9.023 1 96.12 115 GLU A CA 1
ATOM 903 C C . GLU A 1 115 ? -14.023 -31.594 -9.938 1 96.12 115 GLU A C 1
ATOM 905 O O . GLU A 1 115 ? -14.172 -31.891 -11.125 1 96.12 115 GLU A O 1
ATOM 910 N N . GLY A 1 116 ? -12.844 -31.328 -9.414 1 95.06 116 GLY A N 1
ATOM 911 C CA . GLY A 1 116 ? -11.617 -31.391 -10.188 1 95.06 116 GLY A CA 1
ATOM 912 C C . GLY A 1 116 ? -11.477 -30.25 -11.18 1 95.06 116 GLY A C 1
ATOM 913 O O . GLY A 1 116 ? -10.875 -30.422 -12.242 1 95.06 116 GLY A O 1
ATOM 914 N N . LYS A 1 117 ? -12.195 -29.125 -10.891 1 94.38 117 LYS A N 1
ATOM 915 C CA . LYS A 1 117 ? -12.109 -27.953 -11.75 1 94.38 117 LYS A CA 1
ATOM 916 C C . LYS A 1 117 ? -12.133 -26.656 -10.93 1 94.38 117 LYS A C 1
ATOM 918 O O . LYS A 1 117 ? -12.664 -26.641 -9.82 1 94.38 117 LYS A O 1
ATOM 923 N N . SER A 1 118 ? -11.57 -25.672 -11.586 1 94.75 118 SER A N 1
ATOM 924 C CA . SER A 1 118 ? -11.508 -24.359 -10.961 1 94.75 118 SER A CA 1
ATOM 925 C C . SER A 1 118 ? -12.898 -23.75 -10.812 1 94.75 118 SER A C 1
ATOM 927 O O . SER A 1 118 ? -13.766 -23.953 -11.656 1 94.75 118 SER A O 1
ATOM 929 N N . CYS A 1 119 ? -13.023 -22.953 -9.75 1 96.19 119 CYS A N 1
ATOM 930 C CA . CYS A 1 119 ? -14.281 -22.234 -9.539 1 96.19 119 CYS A CA 1
ATOM 931 C C . CYS A 1 119 ? -14.547 -21.25 -10.672 1 96.19 119 CYS A C 1
ATOM 933 O O . CYS A 1 119 ? -15.672 -20.781 -10.836 1 96.19 119 CYS A O 1
ATOM 935 N N . LYS A 1 120 ? -13.531 -21 -11.438 1 94.5 120 LYS A N 1
ATOM 936 C CA . LYS A 1 120 ? -13.664 -20.047 -12.539 1 94.5 120 LYS A CA 1
ATOM 937 C C . LYS A 1 120 ? -13.992 -20.75 -13.844 1 94.5 120 LYS A C 1
ATOM 939 O O . LYS A 1 120 ? -14.227 -20.109 -14.867 1 94.5 120 LYS A O 1
ATOM 944 N N . ASP A 1 121 ? -14.062 -22.031 -13.82 1 96 121 ASP A N 1
ATOM 945 C CA . ASP A 1 121 ? -14.414 -22.797 -15.016 1 96 121 ASP A CA 1
ATOM 946 C C . ASP A 1 121 ? -15.82 -22.438 -15.5 1 96 121 ASP A C 1
ATOM 948 O O . ASP A 1 121 ? -16.75 -22.328 -14.695 1 96 121 ASP A O 1
ATOM 952 N N . PRO A 1 122 ? -15.945 -22.219 -16.812 1 95.06 122 PRO A N 1
ATOM 953 C CA . PRO A 1 122 ? -17.266 -21.828 -17.328 1 95.06 122 PRO A CA 1
ATOM 954 C C . PRO A 1 122 ? -18.312 -22.922 -17.125 1 95.06 122 PRO A C 1
ATOM 956 O O . PRO A 1 122 ? -19.516 -22.641 -17.188 1 95.06 122 PRO A O 1
ATOM 959 N N . ASN A 1 123 ? -17.953 -24.203 -16.953 1 95.69 123 ASN A N 1
ATOM 960 C CA . ASN A 1 123 ? -18.891 -25.312 -16.812 1 95.69 123 ASN A CA 1
ATOM 961 C C . ASN A 1 123 ? -18.906 -25.844 -15.375 1 95.69 123 ASN A C 1
ATOM 963 O O . ASN A 1 123 ? -18.953 -27.047 -15.148 1 95.69 123 ASN A O 1
ATOM 967 N N . VAL A 1 124 ? -18.906 -24.953 -14.445 1 96.31 124 VAL A N 1
ATOM 968 C CA . VAL A 1 124 ? -18.938 -25.359 -13.047 1 96.31 124 VAL A CA 1
ATOM 969 C C . VAL A 1 124 ? -20.328 -25.859 -12.68 1 96.31 124 VAL A C 1
ATOM 971 O O . VAL A 1 124 ? -21.297 -25.578 -13.383 1 96.31 124 VAL A O 1
ATOM 974 N N . SER A 1 125 ? -20.531 -26.656 -11.602 1 97.56 125 SER A N 1
ATOM 975 C CA . SER A 1 125 ? -21.781 -27.219 -11.117 1 97.56 125 SER A CA 1
ATOM 976 C C . SER A 1 125 ? -22.703 -26.125 -10.578 1 97.56 125 SER A C 1
ATOM 978 O O . SER A 1 125 ? -22.266 -24.984 -10.367 1 97.56 125 SER A O 1
ATOM 980 N N . ASP A 1 126 ? -23.922 -26.453 -10.414 1 97.88 126 ASP A N 1
ATOM 981 C CA . ASP A 1 126 ? -24.875 -25.531 -9.797 1 97.88 126 ASP A CA 1
ATOM 982 C C . ASP A 1 126 ? -24.453 -25.188 -8.375 1 97.88 126 ASP A C 1
ATOM 984 O O . ASP A 1 126 ? -24.688 -24.062 -7.906 1 97.88 126 ASP A O 1
ATOM 988 N N . GLU A 1 127 ? -23.938 -26.188 -7.715 1 98 127 GLU A N 1
ATOM 989 C CA . GLU A 1 127 ? -23.438 -25.953 -6.363 1 98 127 GLU A CA 1
ATOM 990 C C . GLU A 1 127 ? -22.344 -24.891 -6.355 1 98 127 GLU A C 1
ATOM 992 O O . GLU A 1 127 ? -22.359 -23.969 -5.539 1 98 127 GLU A O 1
ATOM 997 N N . MET A 1 128 ? -21.359 -24.984 -7.266 1 98.31 128 MET A N 1
ATOM 998 C CA . MET A 1 128 ? -20.266 -24 -7.344 1 98.31 128 MET A CA 1
ATOM 999 C C . MET A 1 128 ? -20.797 -22.641 -7.754 1 98.31 128 MET A C 1
ATOM 1001 O O . MET A 1 128 ? -20.328 -21.609 -7.27 1 98.31 128 MET A O 1
ATOM 1005 N N . LYS A 1 129 ? -21.734 -22.594 -8.688 1 98.19 129 LYS A N 1
ATOM 1006 C CA . LYS A 1 129 ? -22.344 -21.312 -9.055 1 98.19 129 LYS A CA 1
ATOM 1007 C C . LYS A 1 129 ? -22.953 -20.625 -7.836 1 98.19 129 LYS A C 1
ATOM 1009 O O . LYS A 1 129 ? -22.844 -19.391 -7.699 1 98.19 129 LYS A O 1
ATOM 1014 N N . ALA A 1 130 ? -23.578 -21.406 -6.98 1 98.5 130 ALA A N 1
ATOM 1015 C CA . ALA A 1 130 ? -24.188 -20.844 -5.77 1 98.5 130 ALA A CA 1
ATOM 1016 C C . ALA A 1 130 ? -23.125 -20.312 -4.824 1 98.5 130 ALA A C 1
ATOM 1018 O O . ALA A 1 130 ? -23.281 -19.234 -4.242 1 98.5 130 ALA A O 1
ATOM 1019 N N . ILE A 1 131 ? -22.062 -21.031 -4.641 1 98.62 131 ILE A N 1
ATOM 1020 C CA . ILE A 1 131 ? -20.969 -20.594 -3.789 1 98.62 131 ILE A CA 1
ATOM 1021 C C . ILE A 1 131 ? -20.344 -19.312 -4.367 1 98.62 131 ILE A C 1
ATOM 1023 O O . ILE A 1 131 ? -20.062 -18.375 -3.633 1 98.62 131 ILE A O 1
ATOM 1027 N N . ASN A 1 132 ? -20.125 -19.312 -5.699 1 98.19 132 ASN A N 1
ATOM 1028 C CA . ASN A 1 132 ? -19.562 -18.141 -6.367 1 98.19 132 ASN A CA 1
ATOM 1029 C C . ASN A 1 132 ? -20.453 -16.922 -6.16 1 98.19 132 ASN A C 1
ATOM 1031 O O . ASN A 1 132 ? -19.953 -15.812 -5.945 1 98.19 132 ASN A O 1
ATOM 1035 N N . LYS A 1 133 ? -21.719 -17.141 -6.305 1 98.56 133 LYS A N 1
ATOM 1036 C CA . LYS A 1 133 ? -22.656 -16.047 -6.094 1 98.56 133 LYS A CA 1
ATOM 1037 C C . LYS A 1 133 ? -22.578 -15.523 -4.664 1 98.56 133 LYS A C 1
ATOM 1039 O O . LYS A 1 133 ? -22.609 -14.305 -4.441 1 98.56 133 LYS A O 1
ATOM 1044 N N . GLU A 1 134 ? -22.516 -16.375 -3.711 1 98.62 134 GLU A N 1
ATOM 1045 C CA . GLU A 1 134 ? -22.359 -15.969 -2.314 1 98.62 134 GLU A CA 1
ATOM 1046 C C . GLU A 1 134 ? -21.078 -15.188 -2.102 1 98.62 134 GLU A C 1
ATOM 1048 O O . GLU A 1 134 ? -21.062 -14.172 -1.407 1 98.62 134 GLU A O 1
ATOM 1053 N N . PHE A 1 135 ? -20 -15.742 -2.686 1 98.38 135 PHE A N 1
ATOM 1054 C CA . PHE A 1 135 ? -18.719 -15.055 -2.59 1 98.38 135 PHE A CA 1
ATOM 1055 C C . PHE A 1 135 ? -18.812 -13.641 -3.145 1 98.38 135 PHE A C 1
ATOM 1057 O O . PHE A 1 135 ? -18.375 -12.688 -2.504 1 98.38 135 PHE A O 1
ATOM 1064 N N . GLY A 1 136 ? -19.312 -13.516 -4.32 1 98.06 136 GLY A N 1
ATOM 1065 C CA . GLY A 1 136 ? -19.453 -12.203 -4.938 1 98.06 136 GLY A CA 1
ATOM 1066 C C . GLY A 1 136 ? -20.234 -11.219 -4.086 1 98.06 136 GLY A C 1
ATOM 1067 O O . GLY A 1 136 ? -19.859 -10.047 -3.988 1 98.06 136 GLY A O 1
ATOM 1068 N N . LYS A 1 137 ? -21.297 -11.703 -3.488 1 98.75 137 LYS A N 1
ATOM 1069 C CA . LYS A 1 137 ? -22.141 -10.859 -2.648 1 98.75 137 LYS A CA 1
ATOM 1070 C C . LYS A 1 137 ? -21.391 -10.391 -1.411 1 98.75 137 LYS A C 1
ATOM 1072 O O . LYS A 1 137 ? -21.312 -9.188 -1.14 1 98.75 137 LYS A O 1
ATOM 1077 N N . ILE A 1 138 ? -20.812 -11.281 -0.65 1 98.75 138 ILE A N 1
ATOM 1078 C CA . ILE A 1 138 ? -20.156 -10.961 0.609 1 98.75 138 ILE A CA 1
ATOM 1079 C C . ILE A 1 138 ? -18.875 -10.156 0.334 1 98.75 138 ILE A C 1
ATOM 1081 O O . ILE A 1 138 ? -18.594 -9.18 1.03 1 98.75 138 ILE A O 1
ATOM 1085 N N . HIS A 1 139 ? -18.078 -10.586 -0.667 1 97.88 139 HIS A N 1
ATOM 1086 C CA . HIS A 1 139 ? -16.906 -9.82 -1.069 1 97.88 139 HIS A CA 1
ATOM 1087 C C . HIS A 1 139 ? -17.281 -8.414 -1.503 1 97.88 139 HIS A C 1
ATOM 1089 O O . HIS A 1 139 ? -16.578 -7.449 -1.203 1 97.88 139 HIS A O 1
ATOM 1095 N N . GLY A 1 140 ? -18.375 -8.297 -2.238 1 98.38 140 GLY A N 1
ATOM 1096 C CA . GLY A 1 140 ? -18.891 -6.988 -2.617 1 98.38 140 GLY A CA 1
ATOM 1097 C C . GLY A 1 140 ? -19.203 -6.102 -1.428 1 98.38 140 GLY A C 1
ATOM 1098 O O . GLY A 1 140 ? -18.875 -4.914 -1.425 1 98.38 140 GLY A O 1
ATOM 1099 N N . TYR A 1 141 ? -19.906 -6.66 -0.412 1 98.75 141 TYR A N 1
ATOM 1100 C CA . TYR A 1 141 ? -20.141 -5.91 0.815 1 98.75 141 TYR A CA 1
ATOM 1101 C C . TYR A 1 141 ? -18.844 -5.465 1.455 1 98.75 141 TYR A C 1
ATOM 1103 O O . TYR A 1 141 ? -18.734 -4.336 1.935 1 98.75 141 TYR A O 1
ATOM 1111 N N . SER A 1 142 ? -17.875 -6.336 1.497 1 98.81 142 SER A N 1
ATOM 1112 C CA . SER A 1 142 ? -16.562 -6.004 2.055 1 98.81 142 SER A CA 1
ATOM 1113 C C . SER A 1 142 ? -15.945 -4.805 1.342 1 98.81 142 SER A C 1
ATOM 1115 O O . SER A 1 142 ? -15.391 -3.914 1.985 1 98.81 142 SER A O 1
ATOM 1117 N N . VAL A 1 143 ? -16.031 -4.758 0.024 1 98.56 143 VAL A N 1
ATOM 1118 C CA . VAL A 1 143 ? -15.492 -3.674 -0.785 1 98.56 143 VAL A CA 1
ATOM 1119 C C . VAL A 1 143 ? -16.234 -2.373 -0.475 1 98.56 143 VAL A C 1
ATOM 1121 O O . VAL A 1 143 ? -15.609 -1.312 -0.36 1 98.56 143 VAL A O 1
ATOM 1124 N N . ILE A 1 144 ? -17.547 -2.416 -0.292 1 98.81 144 ILE A N 1
ATOM 1125 C CA . ILE A 1 144 ? -18.359 -1.239 0.005 1 98.81 144 ILE A CA 1
ATOM 1126 C C . ILE A 1 144 ? -17.969 -0.682 1.374 1 98.81 144 ILE A C 1
ATOM 1128 O O . ILE A 1 144 ? -17.781 0.527 1.529 1 98.81 144 ILE A O 1
ATOM 1132 N N . PHE A 1 145 ? -17.844 -1.532 2.357 1 98.81 145 PHE A N 1
ATOM 1133 C CA . PHE A 1 145 ? -17.438 -1.098 3.688 1 98.81 145 PHE A CA 1
ATOM 1134 C C . PHE A 1 145 ? -16.016 -0.532 3.666 1 98.81 145 PHE A C 1
ATOM 1136 O O . PHE A 1 145 ? -15.727 0.459 4.34 1 98.81 145 PHE A O 1
ATOM 1143 N N . ASN A 1 146 ? -15.141 -1.166 2.895 1 98.81 146 ASN A N 1
ATOM 1144 C CA . ASN A 1 146 ? -13.797 -0.632 2.729 1 98.81 146 ASN A CA 1
ATOM 1145 C C . ASN A 1 146 ? -13.812 0.748 2.078 1 98.81 146 ASN A C 1
ATOM 1147 O O . ASN A 1 146 ? -13.016 1.616 2.432 1 98.81 146 ASN A O 1
ATOM 1151 N N . MET A 1 147 ? -14.719 0.924 1.13 1 98.81 147 MET A N 1
ATOM 1152 C CA . MET A 1 147 ? -14.867 2.232 0.497 1 98.81 147 MET A CA 1
ATOM 1153 C C . MET A 1 147 ? -15.344 3.273 1.505 1 98.81 147 MET A C 1
ATOM 1155 O O . MET A 1 147 ? -14.914 4.43 1.453 1 98.81 147 MET A O 1
ATOM 1159 N N . GLY A 1 148 ? -16.234 2.857 2.365 1 98.81 148 GLY A N 1
ATOM 1160 C CA . GLY A 1 148 ? -16.594 3.742 3.457 1 98.81 148 GLY A CA 1
ATOM 1161 C C . GLY A 1 148 ? -15.422 4.141 4.328 1 98.81 148 GLY A C 1
ATOM 1162 O O . GLY A 1 148 ? -15.281 5.309 4.699 1 98.81 148 GLY A O 1
ATOM 1163 N N . THR A 1 149 ? -14.602 3.156 4.652 1 98.88 149 THR A N 1
ATOM 1164 C CA . THR A 1 149 ? -13.383 3.416 5.418 1 98.88 149 THR A CA 1
ATOM 1165 C C . THR A 1 149 ? -12.492 4.414 4.688 1 98.88 149 THR A C 1
ATOM 1167 O O . THR A 1 149 ? -12.031 5.395 5.281 1 98.88 149 THR A O 1
ATOM 1170 N N . PHE A 1 150 ? -12.312 4.238 3.432 1 98.94 150 PHE A N 1
ATOM 1171 C CA . PHE A 1 150 ? -11.492 5.113 2.604 1 98.94 150 PHE A CA 1
ATOM 1172 C C . PHE A 1 150 ? -12.055 6.527 2.588 1 98.94 150 PHE A C 1
ATOM 1174 O O . P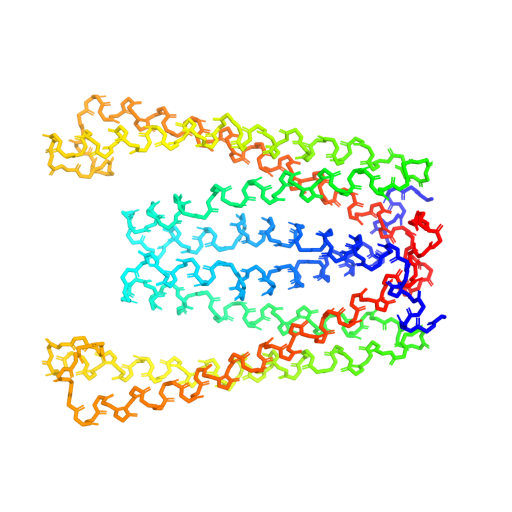HE A 1 150 ? -11.32 7.496 2.797 1 98.94 150 PHE A O 1
ATOM 1181 N N . LEU A 1 151 ? -13.305 6.613 2.32 1 98.81 151 LEU A N 1
ATOM 1182 C CA . LEU A 1 151 ? -13.938 7.922 2.203 1 98.81 151 LEU A CA 1
ATOM 1183 C C . LEU A 1 151 ? -13.906 8.664 3.537 1 98.81 151 LEU A C 1
ATOM 1185 O O . LEU A 1 151 ? -13.719 9.883 3.57 1 98.81 151 LEU A O 1
ATOM 1189 N N . GLY A 1 152 ? -14.148 7.941 4.645 1 98.69 152 GLY A N 1
ATOM 1190 C CA . GLY A 1 152 ? -14.008 8.562 5.953 1 98.69 152 GLY A CA 1
ATOM 1191 C C . GLY A 1 152 ? -12.617 9.133 6.195 1 98.69 152 GLY A C 1
ATOM 1192 O O . GLY A 1 152 ? -12.484 10.25 6.688 1 98.69 152 GLY A O 1
ATOM 1193 N N . LEU A 1 153 ? -11.625 8.422 5.84 1 98.75 153 LEU A N 1
ATOM 1194 C CA . LEU A 1 153 ? -10.25 8.875 5.996 1 98.75 153 LEU A CA 1
ATOM 1195 C C . LEU A 1 153 ? -9.961 10.062 5.09 1 98.75 153 LEU A C 1
ATOM 1197 O O . LEU A 1 153 ? -9.211 10.969 5.465 1 98.75 153 LEU A O 1
ATOM 1201 N N . LEU A 1 154 ? -10.523 10 3.881 1 98.62 154 LEU A N 1
ATOM 1202 C CA . LEU A 1 154 ? -10.359 11.102 2.943 1 98.62 154 LEU A CA 1
ATOM 1203 C C . LEU A 1 154 ? -10.922 12.398 3.527 1 98.62 154 LEU A C 1
ATOM 1205 O O . LEU A 1 154 ? -10.242 13.43 3.523 1 98.62 154 LEU A O 1
ATOM 1209 N N . VAL A 1 155 ? -12.125 12.359 4.055 1 97.12 155 VAL A N 1
ATOM 1210 C CA . VAL A 1 155 ? -12.781 13.531 4.641 1 97.12 155 VAL A CA 1
ATOM 1211 C C . VAL A 1 155 ? -12 13.992 5.863 1 97.12 155 VAL A C 1
ATOM 1213 O O . VAL A 1 155 ? -11.797 15.195 6.059 1 97.12 155 VAL A O 1
ATOM 1216 N N . TYR A 1 156 ? -11.562 13.086 6.691 1 96.88 156 TYR A N 1
ATOM 1217 C CA . TYR A 1 156 ? -10.766 13.445 7.855 1 96.88 156 TYR A CA 1
ATOM 1218 C C . TYR A 1 156 ? -9.492 14.18 7.441 1 96.88 156 TYR A C 1
ATOM 1220 O O . TYR A 1 156 ? -9.117 15.18 8.055 1 96.88 156 TYR A O 1
ATOM 1228 N N . GLY A 1 157 ? -8.844 13.625 6.398 1 96.44 157 GLY A N 1
ATOM 1229 C CA . GLY A 1 157 ? -7.633 14.266 5.91 1 96.44 157 GLY A CA 1
ATOM 1230 C C . GLY A 1 157 ? -7.855 15.688 5.438 1 96.44 157 GLY A C 1
ATOM 1231 O O . GLY A 1 157 ? -7.016 16.562 5.668 1 96.44 157 GLY A O 1
ATOM 1232 N N . ILE A 1 158 ? -8.945 15.898 4.758 1 95.56 158 ILE A N 1
ATOM 1233 C CA . ILE A 1 158 ? -9.289 17.25 4.316 1 95.56 158 ILE A CA 1
ATOM 1234 C C . ILE A 1 158 ? -9.469 18.156 5.531 1 95.56 158 ILE A C 1
ATOM 1236 O O . ILE A 1 158 ? -8.969 19.281 5.551 1 95.56 158 ILE A O 1
ATOM 1240 N N . GLY A 1 159 ? -10.172 17.719 6.555 1 92.62 159 GLY A N 1
ATOM 1241 C CA . GLY A 1 159 ? -10.305 18.484 7.789 1 92.62 159 GLY A CA 1
ATOM 1242 C C . GLY A 1 159 ? -8.977 18.766 8.461 1 92.62 159 GLY A C 1
ATOM 1243 O O . GLY A 1 159 ? -8.734 19.891 8.93 1 92.62 159 GLY A O 1
ATOM 1244 N N . LEU A 1 160 ? -8.156 17.797 8.539 1 92.75 160 LEU A N 1
ATOM 1245 C CA . LEU A 1 160 ? -6.832 17.938 9.141 1 92.75 160 LEU A CA 1
ATOM 1246 C C . LEU A 1 160 ? -6.008 18.969 8.391 1 92.75 160 LEU A C 1
ATOM 1248 O O . LEU A 1 160 ? -5.27 19.75 9.008 1 92.75 160 LEU A O 1
ATOM 1252 N N . SER A 1 161 ? -6.164 19.031 7.055 1 92.44 161 SER A N 1
ATOM 1253 C CA . SER A 1 161 ? -5.391 19.938 6.219 1 92.44 161 SER A CA 1
ATOM 1254 C C . SER A 1 161 ? -5.762 21.391 6.492 1 92.44 161 SER A C 1
ATOM 1256 O O . SER A 1 161 ? -4.996 22.297 6.168 1 92.44 161 SER A O 1
ATOM 1258 N N . GLN A 1 162 ? -6.949 21.672 7.039 1 89.62 162 GLN A N 1
ATOM 1259 C CA . GLN A 1 162 ? -7.359 23.016 7.402 1 89.62 162 GLN A CA 1
ATOM 1260 C C . GLN A 1 162 ? -6.387 23.625 8.406 1 89.62 162 GLN A C 1
ATOM 1262 O O . GLN A 1 162 ? -6.191 24.844 8.422 1 89.62 162 GLN A O 1
ATOM 1267 N N . LYS A 1 163 ? -5.77 22.812 9.125 1 85.31 163 LYS A N 1
ATOM 1268 C CA . LYS A 1 163 ? -4.84 23.297 10.148 1 85.31 163 LYS A CA 1
ATOM 1269 C C . LYS A 1 163 ? -3.463 23.562 9.547 1 85.31 163 LYS A C 1
ATOM 1271 O O . LYS A 1 163 ? -2.574 24.078 10.234 1 85.31 163 LYS A O 1
ATOM 1276 N N . LEU A 1 164 ? -3.334 23.312 8.297 1 84.31 164 LEU A N 1
ATOM 1277 C CA . LEU A 1 164 ? -2.072 23.484 7.59 1 84.31 164 LEU A CA 1
ATOM 1278 C C . LEU A 1 164 ? -2.168 24.641 6.594 1 84.31 164 LEU A C 1
ATOM 1280 O O . LEU A 1 164 ? -1.189 24.953 5.914 1 84.31 164 LEU A O 1
ATOM 1284 N N . ILE A 1 165 ? -3.275 25.281 6.43 1 78.25 165 ILE A N 1
ATOM 1285 C CA . ILE A 1 165 ? -3.541 26.281 5.398 1 78.25 165 ILE A CA 1
ATOM 1286 C C . ILE A 1 165 ? -2.594 27.453 5.57 1 78.25 165 ILE A C 1
ATOM 1288 O O . ILE A 1 165 ? -2.182 28.078 4.59 1 78.25 165 ILE A O 1
ATOM 1292 N N . ARG A 1 166 ? -2.197 27.719 6.676 1 75.06 166 ARG A N 1
ATOM 1293 C CA . ARG A 1 166 ? -1.335 28.859 6.922 1 75.06 166 ARG A CA 1
ATOM 1294 C C . ARG A 1 166 ? 0.076 28.609 6.402 1 75.06 166 ARG A C 1
ATOM 1296 O O . ARG A 1 166 ? 0.802 29.562 6.078 1 75.06 166 ARG A O 1
ATOM 1303 N N . VAL A 1 167 ? 0.437 27.406 6.227 1 70.69 167 VAL A N 1
ATOM 1304 C CA . VAL A 1 167 ? 1.826 27.094 5.898 1 70.69 167 VAL A CA 1
ATOM 1305 C C . VAL A 1 167 ? 1.926 26.641 4.445 1 70.69 167 VAL A C 1
ATOM 1307 O O . VAL A 1 167 ? 2.994 26.719 3.834 1 70.69 167 VAL A O 1
ATOM 1310 N N . ILE A 1 168 ? 0.885 26.172 3.883 1 66.56 168 ILE A N 1
ATOM 1311 C CA . ILE A 1 168 ? 0.919 25.719 2.492 1 66.56 168 ILE A CA 1
ATOM 1312 C C . ILE A 1 168 ? 0.326 26.797 1.591 1 66.56 168 ILE A C 1
ATOM 1314 O O . ILE A 1 168 ? -0.87 27.094 1.668 1 66.56 168 ILE A O 1
ATOM 1318 N N . PRO A 1 169 ? 1.366 27.562 0.999 1 61.78 169 PRO A N 1
ATOM 1319 C CA . PRO A 1 169 ? 0.933 28.75 0.241 1 61.78 169 PRO A CA 1
ATOM 1320 C C . PRO A 1 169 ? -0.238 28.438 -0.692 1 61.78 169 PRO A C 1
ATOM 1322 O O . PRO A 1 169 ? -0.405 27.312 -1.136 1 61.78 169 PRO A O 1
ATOM 1325 N N . LYS A 1 170 ? -1.247 29.516 -0.852 1 55.03 170 LYS A N 1
ATOM 1326 C CA . LYS A 1 170 ? -2.402 29.547 -1.743 1 55.03 170 LYS A CA 1
ATOM 1327 C C . LYS A 1 170 ? -2.014 29.141 -3.162 1 55.03 170 LYS A C 1
ATOM 1329 O O . LYS A 1 170 ? -0.9 29.422 -3.609 1 55.03 170 LYS A O 1
ATOM 1334 N N . MET B 1 1 ? -12.914 27.609 8.805 1 74.12 1 MET B N 1
ATOM 1335 C CA . MET B 1 1 ? -13.211 27.656 7.375 1 74.12 1 MET B CA 1
ATOM 1336 C C . MET B 1 1 ? -14.055 26.453 6.953 1 74.12 1 MET B C 1
ATOM 1338 O O . MET B 1 1 ? -13.914 25.359 7.512 1 74.12 1 MET B O 1
ATOM 1342 N N . SER B 1 2 ? -14.867 26.703 6.008 1 81.44 2 SER B N 1
ATOM 1343 C CA . SER B 1 2 ? -15.719 25.625 5.508 1 81.44 2 SER B CA 1
ATOM 1344 C C . SER B 1 2 ? -14.914 24.594 4.727 1 81.44 2 SER B C 1
ATOM 1346 O O . SER B 1 2 ? -13.781 24.875 4.309 1 81.44 2 SER B O 1
ATOM 1348 N N . ILE B 1 3 ? -15.445 23.453 4.609 1 83.44 3 ILE B N 1
ATOM 1349 C CA . ILE B 1 3 ? -14.82 22.391 3.824 1 83.44 3 ILE B CA 1
ATOM 1350 C C . ILE B 1 3 ? -14.617 22.859 2.389 1 83.44 3 ILE B C 1
ATOM 1352 O O . ILE B 1 3 ? -13.57 22.609 1.786 1 83.44 3 ILE B O 1
ATOM 1356 N N . LEU B 1 4 ? -15.594 23.547 1.878 1 86.75 4 LEU B N 1
ATOM 1357 C CA . LEU B 1 4 ? -15.516 24.062 0.513 1 86.75 4 LEU B CA 1
ATOM 1358 C C . LEU B 1 4 ? -14.406 25.094 0.381 1 86.75 4 LEU B C 1
ATOM 1360 O O . LEU B 1 4 ? -13.711 25.141 -0.635 1 86.75 4 LEU B O 1
ATOM 1364 N N . GLY B 1 5 ? -14.289 25.953 1.322 1 89.31 5 GLY B N 1
ATOM 1365 C CA . GLY B 1 5 ? -13.195 26.906 1.34 1 89.31 5 GLY B CA 1
ATOM 1366 C C . GLY B 1 5 ? -11.828 26.25 1.396 1 89.31 5 GLY B C 1
ATOM 1367 O O . GLY B 1 5 ? -10.891 26.703 0.742 1 89.31 5 GLY B O 1
ATOM 1368 N N . THR B 1 6 ? -11.789 25.188 2.176 1 89.31 6 THR B N 1
ATOM 1369 C CA . THR B 1 6 ? -10.547 24.422 2.291 1 89.31 6 THR B CA 1
ATOM 1370 C C . THR B 1 6 ? -10.164 23.797 0.952 1 89.31 6 THR B C 1
ATOM 1372 O O . THR B 1 6 ? -8.992 23.812 0.571 1 89.31 6 THR B O 1
ATOM 1375 N N . LEU B 1 7 ? -11.156 23.344 0.15 1 92.38 7 LEU B N 1
ATOM 1376 C CA . LEU B 1 7 ? -10.922 22.656 -1.122 1 92.38 7 LEU B CA 1
ATOM 1377 C C . LEU B 1 7 ? -10.406 23.641 -2.172 1 92.38 7 LEU B C 1
ATOM 1379 O O . LEU B 1 7 ? -9.883 23.234 -3.207 1 92.38 7 LEU B O 1
ATOM 1383 N N . ARG B 1 8 ? -10.531 24.906 -1.945 1 92.44 8 ARG B N 1
ATOM 1384 C CA . ARG B 1 8 ? -10.047 25.922 -2.879 1 92.44 8 ARG B CA 1
ATOM 1385 C C . ARG B 1 8 ? -8.586 26.266 -2.609 1 92.44 8 ARG B C 1
ATOM 1387 O O . ARG B 1 8 ? -7.973 27 -3.371 1 92.44 8 ARG B O 1
ATOM 1394 N N . THR B 1 9 ? -8.07 25.719 -1.5 1 90.75 9 THR B N 1
ATOM 1395 C CA . THR B 1 9 ? -6.656 25.906 -1.196 1 90.75 9 THR B CA 1
ATOM 1396 C C . THR B 1 9 ? -5.848 24.688 -1.646 1 90.75 9 THR B C 1
ATOM 1398 O O . THR B 1 9 ? -6.414 23.672 -2.064 1 90.75 9 THR B O 1
ATOM 1401 N N . SER B 1 10 ? -4.551 24.734 -1.55 1 92.88 10 SER B N 1
ATOM 1402 C CA . SER B 1 10 ? -3.689 23.641 -1.961 1 92.88 10 SER B CA 1
ATOM 1403 C C . SER B 1 10 ? -3.414 22.688 -0.799 1 92.88 10 SER B C 1
ATOM 1405 O O . SER B 1 10 ? -2.896 21.578 -0.999 1 92.88 10 SER B O 1
ATOM 1407 N N . ALA B 1 11 ? -3.861 23.031 0.389 1 93.19 11 ALA B N 1
ATOM 1408 C CA . ALA B 1 11 ? -3.488 22.312 1.607 1 93.19 11 ALA B CA 1
ATOM 1409 C C . ALA B 1 11 ? -4.008 20.875 1.586 1 93.19 11 ALA B C 1
ATOM 1411 O O . ALA B 1 11 ? -3.266 19.938 1.884 1 93.19 11 ALA B O 1
ATOM 1412 N N . PRO B 1 12 ? -5.258 20.719 1.196 1 95.31 12 PRO B N 1
ATOM 1413 C CA . PRO B 1 12 ? -5.75 19.344 1.217 1 95.31 12 PRO B CA 1
ATOM 1414 C C . PRO B 1 12 ? -5.035 18.453 0.205 1 95.31 12 PRO B C 1
ATOM 1416 O O . PRO B 1 12 ? -4.766 17.281 0.492 1 95.31 12 PRO B O 1
ATOM 1419 N N . TYR B 1 13 ? -4.711 18.984 -0.896 1 97.12 13 TYR B N 1
ATOM 1420 C CA . TYR B 1 13 ? -4.07 18.188 -1.938 1 97.12 13 TYR B CA 1
ATOM 1421 C C . TYR B 1 13 ? -2.635 17.844 -1.56 1 97.12 13 TYR B C 1
ATOM 1423 O O . TYR B 1 13 ? -2.152 16.75 -1.858 1 97.12 13 TYR B O 1
ATOM 1431 N N . HIS B 1 14 ? -2.012 18.766 -0.907 1 96.75 14 HIS B N 1
ATOM 1432 C CA . HIS B 1 14 ? -0.653 18.516 -0.435 1 96.75 14 HIS B CA 1
ATOM 1433 C C . HIS B 1 14 ? -0.625 17.422 0.624 1 96.75 14 HIS B C 1
ATOM 1435 O O . HIS B 1 14 ? 0.164 16.484 0.526 1 96.75 14 HIS B O 1
ATOM 1441 N N . LEU B 1 15 ? -1.517 17.531 1.543 1 96.62 15 LEU B N 1
ATOM 1442 C CA . LEU B 1 15 ? -1.531 16.562 2.637 1 96.62 15 LEU B CA 1
ATOM 1443 C C . LEU B 1 15 ? -1.931 15.188 2.137 1 96.62 15 LEU B C 1
ATOM 1445 O O . LEU B 1 15 ? -1.316 14.18 2.512 1 96.62 15 LEU B O 1
ATOM 1449 N N . LEU B 1 16 ? -2.941 15.141 1.302 1 98.56 16 LEU B N 1
ATOM 1450 C CA . LEU B 1 16 ? -3.404 13.852 0.789 1 98.56 16 LEU B CA 1
ATOM 1451 C C . LEU B 1 16 ? -2.338 13.203 -0.082 1 98.56 16 LEU B C 1
ATOM 1453 O O . LEU B 1 16 ? -2.117 11.992 0.001 1 98.56 16 LEU B O 1
ATOM 1457 N N . LEU B 1 17 ? -1.679 13.984 -0.885 1 98.75 17 LEU B N 1
ATOM 1458 C CA . LEU B 1 17 ? -0.617 13.445 -1.728 1 98.75 17 LEU B CA 1
ATOM 1459 C C . LEU B 1 17 ? 0.524 12.898 -0.878 1 98.75 17 LEU B C 1
ATOM 1461 O O . LEU B 1 17 ? 1.017 11.797 -1.131 1 98.75 17 LEU B O 1
ATOM 1465 N N . TYR B 1 18 ? 0.917 13.703 0.113 1 98.56 18 TYR B N 1
ATOM 1466 C CA . TYR B 1 18 ? 1.958 13.234 1.02 1 98.56 18 TYR B CA 1
ATOM 1467 C C . TYR B 1 18 ? 1.554 11.922 1.678 1 98.56 18 TYR B C 1
ATOM 1469 O O . TYR B 1 18 ? 2.361 10.992 1.772 1 98.56 18 TYR B O 1
ATOM 1477 N N . SER B 1 19 ? 0.331 11.797 2.107 1 98.94 19 SER B N 1
ATOM 1478 C CA . SER B 1 19 ? -0.144 10.641 2.85 1 98.94 19 SER B CA 1
ATOM 1479 C C . SER B 1 19 ? -0.176 9.391 1.969 1 98.94 19 SER B C 1
ATOM 1481 O O . SER B 1 19 ? 0.216 8.305 2.402 1 98.94 19 SER B O 1
ATOM 1483 N N . VAL B 1 20 ? -0.627 9.578 0.739 1 98.94 20 VAL B N 1
ATOM 1484 C CA . VAL B 1 20 ? -0.652 8.445 -0.174 1 98.94 20 VAL B CA 1
ATOM 1485 C C . VAL B 1 20 ? 0.776 8.016 -0.503 1 98.94 20 VAL B C 1
ATOM 1487 O O . VAL B 1 20 ? 1.078 6.82 -0.54 1 98.94 20 VAL B O 1
ATOM 1490 N N . LEU B 1 21 ? 1.625 8.977 -0.71 1 98.94 21 LEU B N 1
ATOM 1491 C CA . LEU B 1 21 ? 3.008 8.664 -1.056 1 98.94 21 LEU B CA 1
ATOM 1492 C C . LEU B 1 21 ? 3.709 7.953 0.096 1 98.94 21 LEU B C 1
ATOM 1494 O O . LEU B 1 21 ? 4.301 6.891 -0.096 1 98.94 21 LEU B O 1
ATOM 1498 N N . PHE B 1 22 ? 3.668 8.562 1.289 1 98.94 22 PHE B N 1
ATOM 1499 C CA . PHE B 1 22 ? 4.316 7.969 2.451 1 98.94 22 PHE B CA 1
ATOM 1500 C C . PHE B 1 22 ? 3.688 6.625 2.799 1 98.94 22 PHE B C 1
ATOM 1502 O O . PHE B 1 22 ? 4.395 5.656 3.078 1 98.94 22 PHE B O 1
ATOM 1509 N N . GLY B 1 23 ? 2.387 6.535 2.725 1 98.94 23 GLY B N 1
ATOM 1510 C CA . GLY B 1 23 ? 1.684 5.312 3.076 1 98.94 23 GLY B CA 1
ATOM 1511 C C . GLY B 1 23 ? 1.929 4.18 2.096 1 98.94 23 GLY B C 1
ATOM 1512 O O . GLY B 1 23 ? 2.127 3.033 2.5 1 98.94 23 GLY B O 1
ATOM 1513 N N . SER B 1 24 ? 1.874 4.508 0.84 1 98.88 24 SER B N 1
ATOM 1514 C CA . SER B 1 24 ? 2.133 3.469 -0.151 1 98.88 24 SER B CA 1
ATOM 1515 C C . SER B 1 24 ? 3.574 2.98 -0.077 1 98.88 24 SER B C 1
ATOM 1517 O O . SER B 1 24 ? 3.84 1.786 -0.23 1 98.88 24 SER B O 1
ATOM 1519 N N . THR B 1 25 ? 4.516 3.91 0.173 1 98.94 25 THR B N 1
ATOM 1520 C CA . THR B 1 25 ? 5.918 3.537 0.312 1 98.94 25 THR B CA 1
ATOM 1521 C C . THR B 1 25 ? 6.117 2.623 1.519 1 98.94 25 THR B C 1
ATOM 1523 O O . THR B 1 25 ? 6.797 1.599 1.423 1 98.94 25 THR B O 1
ATOM 1526 N N . THR B 1 26 ? 5.492 2.963 2.594 1 98.94 26 THR B N 1
ATOM 1527 C CA . THR B 1 26 ? 5.566 2.17 3.816 1 98.94 26 THR B CA 1
ATOM 1528 C C . THR B 1 26 ? 4.922 0.801 3.613 1 98.94 26 THR B C 1
ATOM 1530 O O . THR B 1 26 ? 5.512 -0.226 3.957 1 98.94 26 THR B O 1
ATOM 1533 N N . TYR B 1 27 ? 3.775 0.811 3.025 1 98.88 27 TYR B N 1
ATOM 1534 C CA . TYR B 1 27 ? 2.977 -0.395 2.836 1 98.88 27 TYR B CA 1
ATOM 1535 C C . TYR B 1 27 ? 3.68 -1.374 1.905 1 98.88 27 TYR B C 1
ATOM 1537 O O . TYR B 1 27 ? 3.797 -2.562 2.217 1 98.88 27 TYR B O 1
ATOM 1545 N N . GLN B 1 28 ? 4.152 -0.904 0.818 1 98.81 28 GLN B N 1
ATOM 1546 C CA . GLN B 1 28 ? 4.824 -1.755 -0.159 1 98.81 28 GLN B CA 1
ATOM 1547 C C . GLN B 1 28 ? 6.141 -2.293 0.393 1 98.81 28 GLN B C 1
ATOM 1549 O O . GLN B 1 28 ? 6.488 -3.455 0.169 1 98.81 28 GLN B O 1
ATOM 1554 N N . SER B 1 29 ? 6.902 -1.505 1.165 1 98.69 29 SER B N 1
ATOM 1555 C CA . SER B 1 29 ? 8.242 -1.858 1.61 1 98.69 29 SER B CA 1
ATOM 1556 C C . SER B 1 29 ? 8.203 -2.787 2.818 1 98.69 29 SER B C 1
ATOM 1558 O O . SER B 1 29 ? 9.047 -3.674 2.957 1 98.69 29 SER B O 1
ATOM 1560 N N . PHE B 1 30 ? 7.172 -2.59 3.615 1 98.81 30 PHE B N 1
ATOM 1561 C CA . PHE B 1 30 ? 7.285 -3.262 4.906 1 98.81 30 PHE B CA 1
ATOM 1562 C C . PHE B 1 30 ? 6.121 -4.223 5.117 1 98.81 30 PHE B C 1
ATOM 1564 O O . PHE B 1 30 ? 5.992 -4.824 6.188 1 98.81 30 PHE B O 1
ATOM 1571 N N . PHE B 1 31 ? 5.281 -4.367 4.164 1 98.81 31 PHE B N 1
ATOM 1572 C CA . PHE B 1 31 ? 4.176 -5.305 4.34 1 98.81 31 PHE B CA 1
ATOM 1573 C C . PHE B 1 31 ? 3.859 -6.023 3.033 1 98.81 31 PHE B C 1
ATOM 1575 O O . PHE B 1 31 ? 4.211 -7.191 2.861 1 98.81 31 PHE B O 1
ATOM 1582 N N . SER B 1 32 ? 3.295 -5.32 2.006 1 98.69 32 SER B N 1
ATOM 1583 C CA . SER B 1 32 ? 2.771 -5.949 0.797 1 98.69 32 SER B CA 1
ATOM 1584 C C . SER B 1 32 ? 3.857 -6.734 0.07 1 98.69 32 SER B C 1
ATOM 1586 O O . SER B 1 32 ? 3.639 -7.879 -0.333 1 98.69 32 SER B O 1
ATOM 1588 N N . GLY B 1 33 ? 5.004 -6.117 -0.109 1 98.44 33 GLY B N 1
ATOM 1589 C CA . GLY B 1 33 ? 6.102 -6.805 -0.771 1 98.44 33 GLY B CA 1
ATOM 1590 C C . GLY B 1 33 ? 6.586 -8.023 -0.01 1 98.44 33 GLY B C 1
ATOM 1591 O O . GLY B 1 33 ? 6.902 -9.055 -0.613 1 98.44 33 GLY B O 1
ATOM 1592 N N . ILE B 1 34 ? 6.629 -7.926 1.28 1 98.69 34 ILE B N 1
ATOM 1593 C CA . ILE B 1 34 ? 7.121 -9 2.131 1 98.69 34 ILE B CA 1
ATOM 1594 C C . ILE B 1 34 ? 6.129 -10.164 2.123 1 98.69 34 ILE B C 1
ATOM 1596 O O . ILE B 1 34 ? 6.523 -11.328 2.002 1 98.69 34 ILE B O 1
ATOM 1600 N N . VAL B 1 35 ? 4.852 -9.859 2.217 1 98.88 35 VAL B N 1
ATOM 1601 C CA . VAL B 1 35 ? 3.834 -10.906 2.191 1 98.88 35 VAL B CA 1
ATOM 1602 C C . VAL B 1 35 ? 3.875 -11.633 0.849 1 98.88 35 VAL B C 1
ATOM 1604 O O . VAL B 1 35 ? 3.852 -12.867 0.802 1 98.88 35 VAL B O 1
ATOM 1607 N N . ALA B 1 36 ? 3.961 -10.906 -0.248 1 98.88 36 ALA B N 1
ATOM 1608 C CA . ALA B 1 36 ? 4.035 -11.516 -1.572 1 98.88 36 ALA B CA 1
ATOM 1609 C C . ALA B 1 36 ? 5.238 -12.453 -1.68 1 98.88 36 ALA B C 1
ATOM 1611 O O . ALA B 1 36 ? 5.125 -13.57 -2.195 1 98.88 36 ALA B O 1
ATOM 1612 N N . PHE B 1 37 ? 6.348 -12.031 -1.178 1 98.25 37 PHE B N 1
ATOM 1613 C CA . PHE B 1 37 ? 7.578 -12.812 -1.221 1 98.25 37 PHE B CA 1
ATOM 1614 C 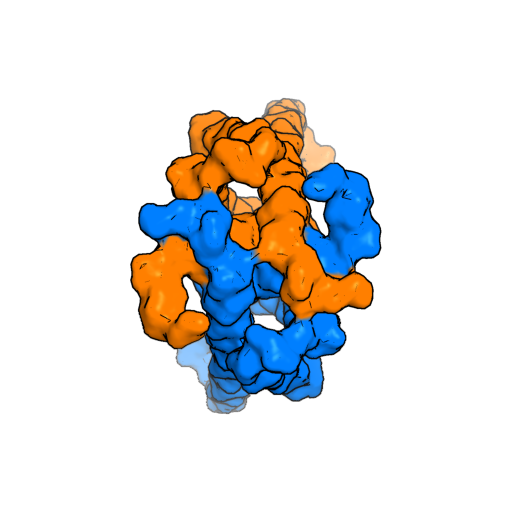C . PHE B 1 37 ? 7.426 -14.109 -0.434 1 98.25 37 PHE B C 1
ATOM 1616 O O . PHE B 1 37 ? 7.91 -15.164 -0.859 1 98.25 37 PHE B O 1
ATOM 1623 N N . LYS B 1 38 ? 6.754 -14.07 0.668 1 98.62 38 LYS B N 1
ATOM 1624 C CA . LYS B 1 38 ? 6.648 -15.211 1.57 1 98.62 38 LYS B CA 1
ATOM 1625 C C . LYS B 1 38 ? 5.652 -16.234 1.043 1 98.62 38 LYS B C 1
ATOM 1627 O O . LYS B 1 38 ? 5.828 -17.438 1.247 1 98.62 38 LYS B O 1
ATOM 1632 N N . VAL B 1 39 ? 4.645 -15.82 0.332 1 98.56 39 VAL B N 1
ATOM 1633 C CA . VAL B 1 39 ? 3.541 -16.75 0.138 1 98.56 39 VAL B CA 1
ATOM 1634 C C . VAL B 1 39 ? 3.486 -17.188 -1.323 1 98.56 39 VAL B C 1
ATOM 1636 O O . VAL B 1 39 ? 2.926 -18.25 -1.643 1 98.56 39 VAL B O 1
ATOM 1639 N N . LEU B 1 40 ? 4.016 -16.422 -2.271 1 98.44 40 LEU B N 1
ATOM 1640 C CA . LEU B 1 40 ? 3.939 -16.766 -3.688 1 98.44 40 LEU B CA 1
ATOM 1641 C C . LEU B 1 40 ? 5.156 -17.578 -4.113 1 98.44 40 LEU B C 1
ATOM 1643 O O . LEU B 1 40 ? 6.273 -17.312 -3.65 1 98.44 40 LEU B O 1
ATOM 1647 N N . PRO B 1 41 ? 4.922 -18.516 -5.066 1 97.12 41 PRO B N 1
ATOM 1648 C CA . PRO B 1 41 ? 6.098 -19.062 -5.746 1 97.12 41 PRO B CA 1
ATOM 1649 C C . PRO B 1 41 ? 6.922 -17.984 -6.449 1 97.12 41 PRO B C 1
ATOM 1651 O O . PRO B 1 41 ? 6.371 -16.984 -6.898 1 97.12 41 PRO B O 1
ATOM 1654 N N . TYR B 1 42 ? 8.148 -18.219 -6.57 1 95.5 42 TYR B N 1
ATOM 1655 C CA . TYR B 1 42 ? 9.109 -17.219 -7.047 1 95.5 42 TYR B CA 1
ATOM 1656 C C . TYR B 1 42 ? 8.656 -16.625 -8.375 1 95.5 42 TYR B C 1
ATOM 1658 O O . TYR B 1 42 ? 8.703 -15.398 -8.562 1 95.5 42 TYR B O 1
ATOM 1666 N N . ASP B 1 43 ? 8.289 -17.453 -9.273 1 94.75 43 ASP B N 1
ATOM 1667 C CA . ASP B 1 43 ? 7.938 -16.969 -10.609 1 94.75 43 ASP B CA 1
ATOM 1668 C C . ASP B 1 43 ? 6.758 -16 -10.547 1 94.75 43 ASP B C 1
ATOM 1670 O O . ASP B 1 43 ? 6.738 -14.992 -11.25 1 94.75 43 ASP B O 1
ATOM 1674 N N . GLN B 1 44 ? 5.727 -16.328 -9.727 1 97.5 44 GLN B N 1
ATOM 1675 C CA . GLN B 1 44 ? 4.566 -15.453 -9.594 1 97.5 44 GLN B CA 1
ATOM 1676 C C . GLN B 1 44 ? 4.918 -14.188 -8.812 1 97.5 44 GLN B C 1
ATOM 1678 O O . GLN B 1 44 ? 4.395 -13.109 -9.102 1 97.5 44 GLN B O 1
ATOM 1683 N N . PHE B 1 45 ? 5.785 -14.359 -7.812 1 98.06 45 PHE B N 1
ATOM 1684 C CA . PHE B 1 45 ? 6.289 -13.203 -7.082 1 98.06 45 PHE B CA 1
ATOM 1685 C C . PHE B 1 45 ? 7.012 -12.25 -8.016 1 98.06 45 PHE B C 1
ATOM 1687 O O . PHE B 1 45 ? 6.754 -11.039 -8.008 1 98.06 45 PHE B O 1
ATOM 1694 N N . SER B 1 46 ? 7.91 -12.844 -8.789 1 96.81 46 SER B N 1
ATOM 1695 C CA . SER B 1 46 ? 8.688 -12.039 -9.734 1 96.81 46 SER B CA 1
ATOM 1696 C C . SER B 1 46 ? 7.793 -11.352 -10.75 1 96.81 46 SER B C 1
ATOM 1698 O O . SER B 1 46 ? 7.992 -10.18 -11.07 1 96.81 46 SER B O 1
ATOM 1700 N N . LEU B 1 47 ? 6.84 -12.062 -11.258 1 97.19 47 LEU B N 1
ATOM 1701 C CA . LEU B 1 47 ? 5.883 -11.5 -12.203 1 97.19 47 LEU B CA 1
ATOM 1702 C C . LEU B 1 47 ? 5.133 -10.328 -11.586 1 97.19 47 LEU B C 1
ATOM 1704 O O . LEU B 1 47 ? 5.027 -9.258 -12.203 1 97.19 47 LEU B O 1
ATOM 1708 N N . LEU B 1 48 ? 4.602 -10.5 -10.422 1 98.62 48 LEU B N 1
ATOM 1709 C CA . LEU B 1 48 ? 3.854 -9.453 -9.727 1 98.62 48 LEU B CA 1
ATOM 1710 C C . LEU B 1 48 ? 4.715 -8.211 -9.531 1 98.62 48 LEU B C 1
ATOM 1712 O O . LEU B 1 48 ? 4.297 -7.102 -9.875 1 98.62 48 LEU B O 1
ATOM 1716 N N . GLN B 1 49 ? 5.926 -8.391 -9.016 1 98 49 GLN B N 1
ATOM 1717 C CA . GLN B 1 49 ? 6.797 -7.258 -8.734 1 98 49 GLN B CA 1
ATOM 1718 C C . GLN B 1 49 ? 7.16 -6.504 -10.008 1 98 49 GLN B C 1
ATOM 1720 O O . GLN B 1 49 ? 7.297 -5.277 -10 1 98 49 GLN B O 1
ATOM 1725 N N . SER B 1 50 ? 7.371 -7.234 -11.109 1 97.62 50 SER B N 1
ATOM 1726 C CA . SER B 1 50 ? 7.746 -6.594 -12.367 1 97.62 50 SER B CA 1
ATOM 1727 C C . SER B 1 50 ? 6.629 -5.699 -12.883 1 97.62 50 SER B C 1
ATOM 1729 O O . SER B 1 50 ? 6.871 -4.809 -13.703 1 97.62 50 SER B O 1
ATOM 1731 N N . HIS B 1 51 ? 5.402 -5.852 -12.422 1 98.44 51 HIS B N 1
ATOM 1732 C CA . HIS B 1 51 ? 4.289 -5.004 -12.828 1 98.44 51 HIS B CA 1
ATOM 1733 C C . HIS B 1 51 ? 3.986 -3.945 -11.773 1 98.44 51 HIS B C 1
ATOM 1735 O O . HIS B 1 51 ? 3.293 -2.965 -12.055 1 98.44 51 HIS B O 1
ATOM 1741 N N . VAL B 1 52 ? 4.457 -4.102 -10.578 1 98.69 52 VAL B N 1
ATOM 1742 C CA . VAL B 1 52 ? 4.23 -3.16 -9.484 1 98.69 52 VAL B CA 1
ATOM 1743 C C . VAL B 1 52 ? 5.277 -2.047 -9.539 1 98.69 52 VAL B C 1
ATOM 1745 O O . VAL B 1 52 ? 4.938 -0.865 -9.445 1 98.69 52 VAL B O 1
ATOM 1748 N N . PHE B 1 53 ? 6.535 -2.332 -9.773 1 98.44 53 PHE B N 1
ATOM 1749 C CA . PHE B 1 53 ? 7.629 -1.425 -9.453 1 98.44 53 PHE B CA 1
ATOM 1750 C C . PHE B 1 53 ? 7.691 -0.279 -10.461 1 98.44 53 PHE B C 1
ATOM 1752 O O . PHE B 1 53 ? 7.898 0.875 -10.078 1 98.44 53 PHE B O 1
ATOM 1759 N N . PRO B 1 54 ? 7.473 -0.523 -11.711 1 98.38 54 PRO B N 1
ATOM 1760 C CA . PRO B 1 54 ? 7.586 0.614 -12.633 1 98.38 54 PRO B CA 1
ATOM 1761 C C . PRO B 1 54 ? 6.586 1.727 -12.32 1 98.38 54 PRO B C 1
ATOM 1763 O O . PRO B 1 54 ? 6.984 2.875 -12.102 1 98.38 54 PRO B O 1
ATOM 1766 N N . PRO B 1 55 ? 5.293 1.413 -12.219 1 98.81 55 PRO B N 1
ATOM 1767 C CA . PRO B 1 55 ? 4.398 2.518 -11.859 1 98.81 55 PRO B CA 1
ATOM 1768 C C . PRO B 1 55 ? 4.621 3.021 -10.438 1 98.81 55 PRO B C 1
ATOM 1770 O O . PRO B 1 55 ? 4.402 4.203 -10.156 1 98.81 55 PRO B O 1
ATOM 1773 N N . TYR B 1 56 ? 5.039 2.184 -9.562 1 98.75 56 TYR B N 1
ATOM 1774 C CA . TYR B 1 56 ? 5.34 2.545 -8.18 1 98.75 56 TYR B CA 1
ATOM 1775 C C . TYR B 1 56 ? 6.422 3.613 -8.125 1 98.75 56 TYR B C 1
ATOM 1777 O O . TYR B 1 56 ? 6.258 4.641 -7.461 1 98.75 56 TYR B O 1
ATOM 1785 N N . PHE B 1 57 ? 7.504 3.42 -8.875 1 98.88 57 PHE B N 1
ATOM 1786 C CA . PHE B 1 57 ? 8.617 4.363 -8.867 1 98.88 57 PHE B CA 1
ATOM 1787 C C . PHE B 1 57 ? 8.25 5.637 -9.617 1 98.88 57 PHE B C 1
ATOM 1789 O O . PHE B 1 57 ? 8.695 6.73 -9.258 1 98.88 57 PHE B O 1
ATOM 1796 N N . LYS B 1 58 ? 7.488 5.473 -10.641 1 98.88 58 LYS B N 1
ATOM 1797 C CA . LYS B 1 58 ? 7 6.656 -11.336 1 98.88 58 LYS B CA 1
ATOM 1798 C C . LYS B 1 58 ? 6.145 7.527 -10.422 1 98.88 58 LYS B C 1
ATOM 1800 O O . LYS B 1 58 ? 6.289 8.75 -10.406 1 98.88 58 LYS B O 1
ATOM 1805 N N . PHE B 1 59 ? 5.273 6.91 -9.703 1 98.94 59 PHE B N 1
ATOM 1806 C CA . PHE B 1 59 ? 4.426 7.629 -8.758 1 98.94 59 PHE B CA 1
ATOM 1807 C C . PHE B 1 59 ? 5.266 8.305 -7.684 1 98.94 59 PHE B C 1
ATOM 1809 O O . PHE B 1 59 ? 5.039 9.477 -7.355 1 98.94 59 PHE B O 1
ATOM 1816 N N . GLN B 1 60 ? 6.223 7.59 -7.133 1 98.94 60 GLN B N 1
ATOM 1817 C CA . GLN B 1 60 ? 7.082 8.156 -6.102 1 98.94 60 GLN B CA 1
ATOM 1818 C C . GLN B 1 60 ? 7.785 9.414 -6.605 1 98.94 60 GLN B C 1
ATOM 1820 O O . GLN B 1 60 ? 7.855 10.422 -5.898 1 98.94 60 GLN B O 1
ATOM 1825 N N . THR B 1 61 ? 8.289 9.305 -7.816 1 98.94 61 THR B N 1
ATOM 1826 C CA . THR B 1 61 ? 9.031 10.414 -8.398 1 98.94 61 THR B CA 1
ATOM 1827 C C . THR B 1 61 ? 8.109 11.609 -8.641 1 98.94 61 THR B C 1
ATOM 1829 O O . THR B 1 61 ? 8.422 12.734 -8.234 1 98.94 61 THR B O 1
ATOM 1832 N N . ALA B 1 62 ? 6.969 11.367 -9.266 1 98.94 62 ALA B N 1
ATOM 1833 C CA . ALA B 1 62 ? 6.035 12.445 -9.578 1 98.94 62 ALA B CA 1
ATOM 1834 C C . ALA B 1 62 ? 5.492 13.094 -8.305 1 98.94 62 ALA B C 1
ATOM 1836 O O . ALA B 1 62 ? 5.465 14.32 -8.188 1 98.94 62 ALA B O 1
ATOM 1837 N N . ALA B 1 63 ? 5.078 12.289 -7.363 1 98.88 63 ALA B N 1
ATOM 1838 C CA . ALA B 1 63 ? 4.48 12.805 -6.133 1 98.88 63 ALA B CA 1
ATOM 1839 C C . ALA B 1 63 ? 5.5 13.594 -5.312 1 98.88 63 ALA B C 1
ATOM 1841 O O . ALA B 1 63 ? 5.18 14.648 -4.773 1 98.88 63 ALA B O 1
ATOM 1842 N N . THR B 1 64 ? 6.715 13.039 -5.211 1 98.81 64 THR B N 1
ATOM 1843 C CA . THR B 1 64 ? 7.746 13.75 -4.469 1 98.81 64 THR B CA 1
ATOM 1844 C C . THR B 1 64 ? 8.062 15.086 -5.133 1 98.81 64 THR B C 1
ATOM 1846 O O . THR B 1 64 ? 8.297 16.094 -4.449 1 98.81 64 THR B O 1
ATOM 1849 N N . SER B 1 65 ? 8.141 15.117 -6.461 1 98.75 65 SER B N 1
ATOM 1850 C CA . SER B 1 65 ? 8.375 16.359 -7.191 1 98.75 65 SER B CA 1
ATOM 1851 C C . SER B 1 65 ? 7.293 17.391 -6.891 1 98.75 65 SER B C 1
ATOM 1853 O O . SER B 1 65 ? 7.598 18.562 -6.629 1 98.75 65 SER B O 1
ATOM 1855 N N . VAL B 1 66 ? 6.031 16.984 -6.895 1 98.25 66 VAL B N 1
ATOM 1856 C CA . VAL B 1 66 ? 4.914 17.875 -6.617 1 98.25 66 VAL B CA 1
ATOM 1857 C C . VAL B 1 66 ? 5.016 18.406 -5.188 1 98.25 66 VAL B C 1
ATOM 1859 O O . VAL B 1 66 ? 4.812 19.594 -4.938 1 98.25 66 VAL B O 1
ATOM 1862 N N . LEU B 1 67 ? 5.344 17.547 -4.262 1 97.75 67 LEU B N 1
ATOM 1863 C CA . LEU B 1 67 ? 5.484 17.969 -2.871 1 97.75 67 LEU B CA 1
ATOM 1864 C C . LEU B 1 67 ? 6.602 19 -2.727 1 97.75 67 LEU B C 1
ATOM 1866 O O . LEU B 1 67 ? 6.445 19.984 -2.012 1 97.75 67 LEU B O 1
ATOM 1870 N N . LEU B 1 68 ? 7.703 18.703 -3.375 1 96.38 68 LEU B N 1
ATOM 1871 C CA . LEU B 1 68 ? 8.828 19.625 -3.297 1 96.38 68 LEU B CA 1
ATOM 1872 C C . LEU B 1 68 ? 8.469 20.984 -3.883 1 96.38 68 LEU B C 1
ATOM 1874 O O . LEU B 1 68 ? 8.867 22.016 -3.35 1 96.38 68 LEU B O 1
ATOM 1878 N N . MET B 1 69 ? 7.672 21 -4.887 1 94.62 69 MET B N 1
ATOM 1879 C CA . MET B 1 69 ? 7.309 22.234 -5.578 1 94.62 69 MET B CA 1
ATOM 1880 C C . MET B 1 69 ? 6.254 23 -4.797 1 94.62 69 MET B C 1
ATOM 1882 O O . MET B 1 69 ? 6.137 24.219 -4.941 1 94.62 69 MET B O 1
ATOM 1886 N N . THR B 1 70 ? 5.496 22.359 -3.945 1 92.88 70 THR B N 1
ATOM 1887 C CA . THR B 1 70 ? 4.371 23.016 -3.285 1 92.88 70 THR B CA 1
ATOM 1888 C C . THR B 1 70 ? 4.676 23.25 -1.81 1 92.88 70 THR B C 1
ATOM 1890 O O . THR B 1 70 ? 3.889 23.875 -1.103 1 92.88 70 THR B O 1
ATOM 1893 N N . THR B 1 71 ? 5.762 22.734 -1.356 1 90.75 71 THR B N 1
ATOM 1894 C CA . THR B 1 71 ? 6.137 22.906 0.041 1 90.75 71 THR B CA 1
ATOM 1895 C C . THR B 1 71 ? 6.684 24.312 0.279 1 90.75 71 THR B C 1
ATOM 1897 O O . THR B 1 71 ? 7.504 24.812 -0.498 1 90.75 71 THR B O 1
ATOM 1900 N N . PRO B 1 72 ? 6.18 24.953 1.316 1 81.94 72 PRO B N 1
ATOM 1901 C CA . PRO B 1 72 ? 6.797 26.234 1.645 1 81.94 72 PRO B CA 1
ATOM 1902 C C . PRO B 1 72 ? 8.18 26.094 2.273 1 81.94 72 PRO B C 1
ATOM 1904 O O . PRO B 1 72 ? 8.305 26.094 3.5 1 81.94 72 PRO B O 1
ATOM 1907 N N . LEU B 1 73 ? 9.141 26.078 1.585 1 81.38 73 LEU B N 1
ATOM 1908 C CA . LEU B 1 73 ? 10.508 25.766 1.99 1 81.38 73 LEU B CA 1
ATOM 1909 C C . LEU B 1 73 ? 11.023 26.797 2.99 1 81.38 73 LEU B C 1
ATOM 1911 O O . LEU B 1 73 ? 11.797 26.469 3.891 1 81.38 73 LEU B O 1
ATOM 1915 N N . LYS B 1 74 ? 10.547 27.969 2.85 1 80.62 74 LYS B N 1
ATOM 1916 C CA . LYS B 1 74 ? 11.008 29.047 3.715 1 80.62 74 LYS B CA 1
ATOM 1917 C C . LYS B 1 74 ? 10.602 28.797 5.164 1 80.62 74 LYS B C 1
ATOM 1919 O O . LYS B 1 74 ? 11.344 29.141 6.09 1 80.62 74 LYS B O 1
ATOM 1924 N N . TYR B 1 75 ? 9.578 28.109 5.402 1 78.94 75 TYR B N 1
ATOM 1925 C CA . TYR B 1 75 ? 9.031 27.938 6.742 1 78.94 75 TYR B CA 1
ATOM 1926 C C . TYR B 1 75 ? 9.289 26.531 7.266 1 78.94 75 TYR B C 1
ATOM 1928 O O . TYR B 1 75 ? 8.945 26.219 8.406 1 78.94 75 TYR B O 1
ATOM 1936 N N . MET B 1 76 ? 10 25.75 6.418 1 84.88 76 MET B N 1
ATOM 1937 C CA . MET B 1 76 ? 10.297 24.375 6.797 1 84.88 76 MET B CA 1
ATOM 1938 C C . MET B 1 76 ? 11.727 24 6.426 1 84.88 76 MET B C 1
ATOM 1940 O O . MET B 1 76 ? 11.961 23.359 5.402 1 84.88 76 MET B O 1
ATOM 1944 N N . PRO B 1 77 ? 12.609 24.281 7.195 1 85.38 77 PRO B N 1
ATOM 1945 C CA . PRO B 1 77 ? 14.023 24.156 6.824 1 85.38 77 PRO B CA 1
ATOM 1946 C C . PRO B 1 77 ? 14.406 22.734 6.449 1 85.38 77 PRO B C 1
ATOM 1948 O O . PRO B 1 77 ? 15.289 22.516 5.617 1 85.38 77 PRO B O 1
ATOM 1951 N N . LEU B 1 78 ? 13.766 21.75 6.957 1 89.69 78 LEU B N 1
ATOM 1952 C CA . LEU B 1 78 ? 14.164 20.391 6.664 1 89.69 78 LEU B CA 1
ATOM 1953 C C . LEU B 1 78 ? 13.398 19.828 5.469 1 89.69 78 LEU B C 1
ATOM 1955 O O . LEU B 1 78 ? 13.703 18.75 4.973 1 89.69 78 LEU B O 1
ATOM 1959 N N . ALA B 1 79 ? 12.492 20.625 4.973 1 93 79 ALA B N 1
ATOM 1960 C CA . ALA B 1 79 ? 11.656 20.125 3.885 1 93 79 ALA B CA 1
ATOM 1961 C C . ALA B 1 79 ? 12.469 19.922 2.611 1 93 79 ALA B C 1
ATOM 1963 O O . ALA B 1 79 ? 12.352 18.891 1.948 1 93 79 ALA B O 1
ATOM 1964 N N . GLY B 1 80 ? 13.32 20.875 2.256 1 94.88 80 GLY B N 1
ATOM 1965 C CA . GLY B 1 80 ? 14.141 20.781 1.062 1 94.88 80 GLY B CA 1
ATOM 1966 C C . GLY B 1 80 ? 15.062 19.578 1.058 1 94.88 80 GLY B C 1
ATOM 1967 O O . GLY B 1 80 ? 14.945 18.703 0.196 1 94.88 80 GLY B O 1
ATOM 1968 N N . PRO B 1 81 ? 15.883 19.469 2.082 1 96.62 81 PRO B N 1
ATOM 1969 C CA . PRO B 1 81 ? 16.797 18.328 2.123 1 96.62 81 PRO B CA 1
ATOM 1970 C C . PRO B 1 81 ? 16.062 17 2.225 1 96.62 81 PRO B C 1
ATOM 1972 O O . PRO B 1 81 ? 16.484 16.016 1.595 1 96.62 81 PRO B O 1
ATOM 1975 N N . SER B 1 82 ? 15.031 16.906 2.99 1 97.62 82 SER B N 1
ATOM 1976 C CA . SER B 1 82 ? 14.312 15.648 3.172 1 97.62 82 SER B CA 1
ATOM 1977 C C . SER B 1 82 ? 13.641 15.203 1.881 1 97.62 82 SER B C 1
ATOM 1979 O O . SER B 1 82 ? 13.828 14.07 1.432 1 97.62 82 SER B O 1
ATOM 1981 N N . LEU B 1 83 ? 12.898 16.125 1.246 1 98.38 83 LEU B N 1
ATOM 1982 C CA . LEU B 1 83 ? 12.242 15.789 -0.012 1 98.38 83 LEU B CA 1
ATOM 1983 C C . LEU B 1 83 ? 13.258 15.633 -1.135 1 98.38 83 LEU B C 1
ATOM 1985 O O . LEU B 1 83 ? 13.039 14.867 -2.08 1 98.38 83 LEU B O 1
ATOM 1989 N N . GLY B 1 84 ? 14.391 16.328 -1.019 1 98.31 84 GLY B N 1
ATOM 1990 C CA . GLY B 1 84 ? 15.469 16.141 -1.976 1 98.31 84 GLY B CA 1
ATOM 1991 C C . GLY B 1 84 ? 16.031 14.742 -1.973 1 98.31 84 GLY B C 1
ATOM 1992 O O . GLY B 1 84 ? 16.219 14.141 -3.033 1 98.31 84 GLY B O 1
ATOM 1993 N N . ILE B 1 85 ? 16.297 14.242 -0.812 1 98.69 85 ILE B N 1
ATOM 1994 C CA . ILE B 1 85 ? 16.797 12.875 -0.667 1 98.69 85 ILE B CA 1
ATOM 1995 C C . ILE B 1 85 ? 15.773 11.891 -1.24 1 98.69 85 ILE B C 1
ATOM 1997 O O . ILE B 1 85 ? 16.141 10.953 -1.953 1 98.69 85 ILE B O 1
ATOM 2001 N N . SER B 1 86 ? 14.5 12.156 -0.929 1 98.81 86 SER B N 1
ATOM 2002 C CA . SER B 1 86 ? 13.438 11.289 -1.437 1 98.81 86 SER B CA 1
ATOM 2003 C C . SER B 1 86 ? 13.383 11.32 -2.959 1 98.81 86 SER B C 1
ATOM 2005 O O . SER B 1 86 ? 13.203 10.281 -3.604 1 98.81 86 SER B O 1
ATOM 2007 N N . LEU B 1 87 ? 13.547 12.484 -3.482 1 98.88 87 LEU B N 1
ATOM 2008 C CA . LEU B 1 87 ? 13.461 12.641 -4.93 1 98.88 87 LEU B CA 1
ATOM 2009 C C . LEU B 1 87 ? 14.633 11.961 -5.625 1 98.88 87 LEU B C 1
ATOM 2011 O O . LEU B 1 87 ? 14.453 11.305 -6.652 1 98.88 87 LEU B O 1
ATOM 2015 N N . VAL B 1 88 ? 15.789 12.078 -5.074 1 98.81 88 VAL B N 1
ATOM 2016 C CA . VAL B 1 88 ? 16.969 11.438 -5.641 1 98.81 88 VAL B CA 1
ATOM 2017 C C . VAL B 1 88 ? 16.766 9.922 -5.652 1 98.81 88 VAL B C 1
ATOM 2019 O O . VAL B 1 88 ? 17.031 9.258 -6.66 1 98.81 88 VAL B O 1
ATOM 2022 N N . GLY B 1 89 ? 16.297 9.398 -4.52 1 98.88 89 GLY B N 1
ATOM 2023 C CA . GLY B 1 89 ? 16.047 7.965 -4.445 1 98.88 89 GLY B CA 1
ATOM 2024 C C . GLY B 1 89 ? 15.023 7.484 -5.445 1 98.88 89 GLY B C 1
ATOM 2025 O O . GLY B 1 89 ? 15.219 6.465 -6.109 1 98.88 89 GLY B O 1
ATOM 2026 N N . SER B 1 90 ? 13.945 8.242 -5.559 1 98.88 90 SER B N 1
ATOM 2027 C CA . SER B 1 90 ? 12.867 7.832 -6.453 1 98.88 90 SER B CA 1
ATOM 2028 C C . SER B 1 90 ? 13.289 7.945 -7.914 1 98.88 90 SER B C 1
ATOM 2030 O O . SER B 1 90 ? 12.953 7.086 -8.734 1 98.88 90 SER B O 1
ATOM 2032 N N . ILE B 1 91 ? 14.055 8.945 -8.273 1 98.88 91 ILE B N 1
ATOM 2033 C CA . ILE B 1 91 ? 14.531 9.117 -9.641 1 98.88 91 ILE B CA 1
ATOM 2034 C C . ILE B 1 91 ? 15.516 8.008 -9.992 1 98.88 91 ILE B C 1
ATOM 2036 O O . ILE B 1 91 ? 15.469 7.449 -11.086 1 98.88 91 ILE B O 1
ATOM 2040 N N . ALA B 1 92 ? 16.422 7.746 -9.07 1 98.88 92 ALA B N 1
ATOM 2041 C CA . ALA B 1 92 ? 17.391 6.68 -9.305 1 98.88 92 ALA B CA 1
ATOM 2042 C C . ALA B 1 92 ? 16.688 5.352 -9.586 1 98.88 92 ALA B C 1
ATOM 2044 O O . ALA B 1 92 ? 17.078 4.621 -10.5 1 98.88 92 ALA B O 1
ATOM 2045 N N . ASN B 1 93 ? 15.664 5.066 -8.828 1 98.88 93 ASN B N 1
ATOM 2046 C CA . ASN B 1 93 ? 14.922 3.822 -9.039 1 98.88 93 ASN B CA 1
ATOM 2047 C C . ASN B 1 93 ? 14.125 3.855 -10.336 1 98.88 93 ASN B C 1
ATOM 2049 O O . ASN B 1 93 ? 14.047 2.854 -11.055 1 98.88 93 ASN B O 1
ATOM 2053 N N . MET B 1 94 ? 13.617 4.953 -10.633 1 98.88 94 MET B N 1
ATOM 2054 C CA . MET B 1 94 ? 12.766 5.062 -11.82 1 98.88 94 MET B CA 1
ATOM 2055 C C . MET B 1 94 ? 13.594 4.98 -13.094 1 98.88 94 MET B C 1
ATOM 2057 O O . MET B 1 94 ? 13.219 4.289 -14.039 1 98.88 94 MET B O 1
ATOM 2061 N N . LEU B 1 95 ? 14.734 5.598 -13.086 1 98.81 95 LEU B N 1
ATOM 2062 C CA . LEU B 1 95 ? 15.406 5.824 -14.367 1 98.81 95 LEU B CA 1
ATOM 2063 C C . LEU B 1 95 ? 16.609 4.898 -14.516 1 98.81 95 LEU B C 1
ATOM 2065 O O . LEU B 1 95 ? 17.062 4.652 -15.633 1 98.81 95 LEU B O 1
ATOM 2069 N N . TRP B 1 96 ? 17.141 4.41 -13.43 1 98.81 96 TRP B N 1
ATOM 2070 C CA . TRP B 1 96 ? 18.406 3.662 -13.492 1 98.81 96 TRP B CA 1
ATOM 2071 C C . TRP B 1 96 ? 18.234 2.275 -12.883 1 98.81 96 TRP B C 1
ATOM 2073 O O . TRP B 1 96 ? 18.219 1.271 -13.602 1 98.81 96 TRP B O 1
ATOM 2083 N N . LEU B 1 97 ? 17.938 2.145 -11.633 1 98.88 97 LEU B N 1
ATOM 2084 C CA . LEU B 1 97 ? 17.969 0.873 -10.914 1 98.88 97 LEU B CA 1
ATOM 2085 C C . LEU B 1 97 ? 16.797 -0.014 -11.32 1 98.88 97 LEU B C 1
ATOM 2087 O O . LEU B 1 97 ? 16.969 -1.225 -11.492 1 98.88 97 LEU B O 1
ATOM 2091 N N . GLY B 1 98 ? 15.625 0.596 -11.477 1 98.06 98 GLY B N 1
ATOM 2092 C CA . GLY B 1 98 ? 14.453 -0.159 -11.906 1 98.06 98 GLY B CA 1
ATOM 2093 C C . GLY B 1 98 ? 14.648 -0.845 -13.242 1 98.06 98 GLY B C 1
ATOM 2094 O O . GLY B 1 98 ? 14.625 -2.074 -13.328 1 98.06 98 GLY B O 1
ATOM 2095 N N . PRO B 1 99 ? 14.922 -0.08 -14.266 1 98.44 99 PRO B N 1
ATOM 2096 C CA . PRO B 1 99 ? 15.141 -0.664 -15.594 1 98.44 99 PRO B CA 1
ATOM 2097 C C . PRO B 1 99 ? 16.312 -1.646 -15.617 1 98.44 99 PRO B C 1
ATOM 2099 O O . PRO B 1 99 ? 16.25 -2.664 -16.312 1 98.44 99 PRO B O 1
ATOM 2102 N N . THR B 1 100 ? 17.406 -1.365 -14.898 1 98.75 100 THR B N 1
ATOM 2103 C CA . THR B 1 100 ? 18.547 -2.273 -14.844 1 98.75 100 THR B CA 1
ATOM 2104 C C . THR B 1 100 ? 18.156 -3.6 -14.203 1 98.75 100 THR B C 1
ATOM 2106 O O . THR B 1 100 ? 18.531 -4.668 -14.688 1 98.75 100 THR B O 1
ATOM 2109 N N . THR B 1 101 ? 17.406 -3.562 -13.117 1 98.25 101 THR B N 1
ATOM 2110 C CA . THR B 1 101 ? 16.922 -4.77 -12.469 1 98.25 101 THR B CA 1
ATOM 2111 C C . THR B 1 101 ? 16.047 -5.586 -13.422 1 98.25 101 THR B C 1
ATOM 2113 O O . THR B 1 101 ? 16.172 -6.809 -13.492 1 98.25 101 THR B O 1
ATOM 2116 N N . ARG B 1 102 ? 15.211 -4.914 -14.172 1 97.25 102 ARG B N 1
ATOM 2117 C CA . ARG B 1 102 ? 14.344 -5.59 -15.125 1 97.25 102 ARG B CA 1
ATOM 2118 C C . ARG B 1 102 ? 15.156 -6.293 -16.203 1 97.25 102 ARG B C 1
ATOM 2120 O O . ARG B 1 102 ? 14.82 -7.406 -16.609 1 97.25 102 ARG B O 1
ATOM 2127 N N . ASP B 1 103 ? 16.156 -5.625 -16.609 1 98.25 103 ASP B N 1
ATOM 2128 C CA . ASP B 1 103 ? 17.031 -6.215 -17.609 1 98.25 103 ASP B CA 1
ATOM 2129 C C . ASP B 1 103 ? 17.688 -7.492 -17.094 1 98.25 103 ASP B C 1
ATOM 2131 O O . ASP B 1 103 ? 17.766 -8.492 -17.812 1 98.25 103 ASP B O 1
ATOM 2135 N N . ILE B 1 104 ? 18.156 -7.43 -15.898 1 98.5 104 ILE B N 1
ATOM 2136 C CA . ILE B 1 104 ? 18.797 -8.594 -15.297 1 98.5 104 ILE B CA 1
ATOM 2137 C C . ILE B 1 104 ? 17.781 -9.711 -15.109 1 98.5 104 ILE B C 1
ATOM 2139 O O . ILE B 1 104 ? 18.094 -10.891 -15.32 1 98.5 104 ILE B O 1
ATOM 2143 N N . GLN B 1 105 ? 16.578 -9.398 -14.711 1 97.38 105 GLN B N 1
ATOM 2144 C CA . GLN B 1 105 ? 15.492 -10.367 -14.578 1 97.38 105 GLN B CA 1
ATOM 2145 C C . GLN B 1 105 ? 15.211 -11.062 -15.906 1 97.38 105 GLN B C 1
ATOM 2147 O O . GLN B 1 105 ? 14.953 -12.266 -15.938 1 97.38 105 GLN B O 1
ATOM 2152 N N . ASN B 1 106 ? 15.266 -10.273 -16.984 1 97.12 106 ASN B N 1
ATOM 2153 C CA . ASN B 1 106 ? 15.078 -10.859 -18.312 1 97.12 106 ASN B CA 1
ATOM 2154 C C . ASN B 1 106 ? 16.203 -11.828 -18.672 1 97.12 106 ASN B C 1
ATOM 2156 O O . ASN B 1 106 ? 15.953 -12.898 -19.234 1 97.12 106 ASN B O 1
ATOM 2160 N N . ARG B 1 107 ? 17.375 -11.477 -18.312 1 97.81 107 ARG B N 1
ATOM 2161 C CA . ARG B 1 107 ? 18.5 -12.375 -18.531 1 97.81 107 ARG B CA 1
ATOM 2162 C C . ARG B 1 107 ? 18.359 -13.648 -17.703 1 97.81 107 ARG B C 1
ATOM 2164 O O . ARG B 1 107 ? 18.719 -14.734 -18.172 1 97.81 107 ARG B O 1
ATOM 2171 N N . ARG B 1 108 ? 17.891 -13.523 -16.5 1 97.25 108 ARG B N 1
ATOM 2172 C CA . ARG B 1 108 ? 17.625 -14.688 -15.664 1 97.25 108 ARG B CA 1
ATOM 2173 C C . ARG B 1 108 ? 16.641 -15.633 -16.328 1 97.25 108 ARG B C 1
ATOM 2175 O O . ARG B 1 108 ? 16.859 -16.844 -16.375 1 97.25 108 ARG B O 1
ATOM 2182 N N . ARG B 1 109 ? 15.625 -15.047 -16.844 1 95.94 109 ARG B N 1
ATOM 2183 C CA . ARG B 1 109 ? 14.594 -15.844 -17.5 1 95.94 109 ARG B CA 1
ATOM 2184 C C . ARG B 1 109 ? 15.148 -16.562 -18.734 1 95.94 109 ARG B C 1
ATOM 2186 O O . ARG B 1 109 ? 14.828 -17.734 -18.969 1 95.94 109 ARG B O 1
ATOM 2193 N N . GLU B 1 110 ? 15.922 -15.852 -19.469 1 97.5 110 GLU B N 1
ATOM 2194 C CA . GLU B 1 110 ? 16.547 -16.453 -20.641 1 97.5 110 GLU B CA 1
ATOM 2195 C C . GLU B 1 110 ? 17.484 -17.594 -20.25 1 97.5 110 GLU B C 1
ATOM 2197 O O . GLU B 1 110 ? 17.484 -18.641 -20.891 1 97.5 110 GLU B O 1
ATOM 2202 N N . GLN B 1 111 ? 18.266 -17.375 -19.234 1 97.88 111 GLN B N 1
ATOM 2203 C CA . GLN B 1 111 ? 19.203 -18.391 -18.766 1 97.88 111 GLN B CA 1
ATOM 2204 C C . GLN B 1 111 ? 18.453 -19.594 -18.203 1 97.88 111 GLN B C 1
ATOM 2206 O O . GLN B 1 111 ? 18.891 -20.734 -18.359 1 97.88 111 GLN B O 1
ATOM 2211 N N . GLU B 1 112 ? 17.328 -19.359 -17.484 1 97.38 112 GLU B N 1
ATOM 2212 C CA . GLU B 1 112 ? 16.469 -20.438 -17 1 97.38 112 GLU B CA 1
ATOM 2213 C C . GLU B 1 112 ? 15.945 -21.297 -18.141 1 97.38 112 GLU B C 1
ATOM 2215 O O . GLU B 1 112 ? 15.906 -22.516 -18.047 1 97.38 112 GLU B O 1
ATOM 2220 N N . ALA B 1 113 ? 15.578 -20.609 -19.219 1 96.38 113 ALA B N 1
ATOM 2221 C CA . ALA B 1 113 ? 15.062 -21.312 -20.406 1 96.38 113 ALA B CA 1
ATOM 2222 C C . ALA B 1 113 ? 16.141 -22.172 -21.047 1 96.38 113 ALA B C 1
ATOM 2224 O O . ALA B 1 113 ? 15.875 -23.281 -21.484 1 96.38 113 ALA B O 1
ATOM 2225 N N . LYS B 1 114 ? 17.328 -21.703 -21.078 1 96.88 114 LYS B N 1
ATOM 2226 C CA . LYS B 1 114 ? 18.453 -22.422 -21.656 1 96.88 114 LYS B CA 1
ATOM 2227 C C . LYS B 1 114 ? 18.797 -23.656 -20.828 1 96.88 114 LYS B C 1
ATOM 2229 O O . LYS B 1 114 ? 19.125 -24.703 -21.375 1 96.88 114 LYS B O 1
ATOM 2234 N N . GLU B 1 115 ? 18.703 -23.531 -19.5 1 96.12 115 GLU B N 1
ATOM 2235 C CA . GLU B 1 115 ? 19.156 -24.594 -18.609 1 96.12 115 GLU B CA 1
ATOM 2236 C C . GLU B 1 115 ? 18.016 -25.516 -18.203 1 96.12 115 GLU B 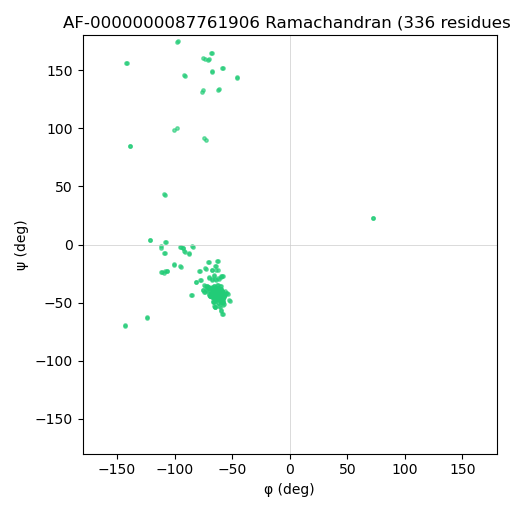C 1
ATOM 2238 O O . GLU B 1 115 ? 18.25 -26.609 -17.688 1 96.12 115 GLU B O 1
ATOM 2243 N N . GLY B 1 116 ? 16.781 -25.062 -18.359 1 95 116 GLY B N 1
ATOM 2244 C CA . GLY B 1 116 ? 15.609 -25.828 -18 1 95 116 GLY B CA 1
ATOM 2245 C C . GLY B 1 116 ? 15.406 -25.938 -16.5 1 95 116 GLY B C 1
ATOM 2246 O O . GLY B 1 116 ? 14.891 -26.938 -16 1 95 116 GLY B O 1
ATOM 2247 N N . LYS B 1 117 ? 16 -24.953 -15.758 1 94.31 117 LYS B N 1
ATOM 2248 C CA . LYS B 1 117 ? 15.836 -24.922 -14.305 1 94.31 117 LYS B CA 1
ATOM 2249 C C . LYS B 1 117 ? 15.688 -23.484 -13.797 1 94.31 117 LYS B C 1
ATOM 2251 O O . LYS B 1 117 ? 16.156 -22.547 -14.438 1 94.31 117 LYS B O 1
ATOM 2256 N N . SER B 1 118 ? 15.055 -23.453 -12.625 1 94.75 118 SER B N 1
ATOM 2257 C CA . SER B 1 118 ? 14.828 -22.172 -11.984 1 94.75 118 SER B CA 1
ATOM 2258 C C . SER B 1 118 ? 16.141 -21.547 -11.523 1 94.75 118 SER B C 1
ATOM 2260 O O . SER B 1 118 ? 17.062 -22.25 -11.117 1 94.75 118 SER B O 1
ATOM 2262 N N . CYS B 1 119 ? 16.141 -20.219 -11.555 1 96.19 119 CYS B N 1
ATOM 2263 C CA . CYS B 1 119 ? 17.312 -19.484 -11.062 1 96.19 119 CYS B CA 1
ATOM 2264 C C . CYS B 1 119 ? 17.531 -19.75 -9.578 1 96.19 119 CYS B C 1
ATOM 2266 O O . CYS B 1 119 ? 18.609 -19.469 -9.047 1 96.19 119 CYS B O 1
ATOM 2268 N N . LYS B 1 120 ? 16.531 -20.312 -8.961 1 94.44 120 LYS B N 1
ATOM 2269 C CA . LYS B 1 120 ? 16.609 -20.578 -7.527 1 94.44 120 LYS B CA 1
ATOM 2270 C C . LYS B 1 120 ? 17.078 -22.016 -7.266 1 94.44 120 LYS B C 1
ATOM 2272 O O . LYS B 1 120 ? 17.297 -22.391 -6.117 1 94.44 120 LYS B O 1
ATOM 2277 N N . ASP B 1 121 ? 17.281 -22.75 -8.281 1 96 121 ASP B N 1
ATOM 2278 C CA . ASP B 1 121 ? 17.766 -24.125 -8.133 1 96 121 ASP B CA 1
ATOM 2279 C C . ASP B 1 121 ? 19.156 -24.156 -7.484 1 96 121 ASP B C 1
ATOM 2281 O O . ASP B 1 121 ? 20.016 -23.344 -7.832 1 96 121 ASP B O 1
ATOM 2285 N N . PRO B 1 122 ? 19.328 -25.016 -6.492 1 95.06 122 PRO B N 1
ATOM 2286 C CA . PRO B 1 122 ? 20.609 -25.062 -5.801 1 95.06 122 PRO B CA 1
ATOM 2287 C C . PRO B 1 122 ? 21.766 -25.469 -6.727 1 95.06 122 PRO B C 1
ATOM 2289 O O . PRO B 1 122 ? 22.922 -25.203 -6.406 1 95.06 122 PRO B O 1
ATOM 2292 N N . ASN B 1 123 ? 21.547 -26.141 -7.871 1 95.69 123 ASN B N 1
ATOM 2293 C CA . ASN B 1 123 ? 22.578 -26.609 -8.789 1 95.69 123 ASN B CA 1
ATOM 2294 C C . ASN B 1 123 ? 22.562 -25.797 -10.086 1 95.69 123 ASN B C 1
ATOM 2296 O O . ASN B 1 123 ? 22.719 -26.359 -11.172 1 95.69 123 ASN B O 1
ATOM 2300 N N . VAL B 1 124 ? 22.438 -24.516 -9.953 1 96.31 124 VAL B N 1
ATOM 2301 C CA . VAL B 1 124 ? 22.438 -23.672 -11.141 1 96.31 124 VAL B CA 1
ATOM 2302 C C . VAL B 1 124 ? 23.859 -23.547 -11.688 1 96.31 124 VAL B C 1
ATOM 2304 O O . VAL B 1 124 ? 24.828 -23.812 -10.984 1 96.31 124 VAL B O 1
ATOM 2307 N N . SER B 1 125 ? 24.062 -23.156 -12.984 1 97.56 125 SER B N 1
ATOM 2308 C CA . SER B 1 125 ? 25.344 -22.984 -13.656 1 97.56 125 SER B CA 1
ATOM 2309 C C . SER B 1 125 ? 26.125 -21.812 -13.078 1 97.56 125 SER B C 1
ATOM 2311 O O . SER B 1 125 ? 25.562 -21 -12.336 1 97.56 125 SER B O 1
ATOM 2313 N N . ASP B 1 126 ? 27.375 -21.75 -13.375 1 97.88 126 ASP B N 1
ATOM 2314 C CA . ASP B 1 126 ? 28.188 -20.609 -12.984 1 97.88 126 ASP B CA 1
ATOM 2315 C C . ASP B 1 126 ? 27.656 -19.328 -13.602 1 97.88 126 ASP B C 1
ATOM 2317 O O . ASP B 1 126 ? 27.75 -18.25 -13 1 97.88 126 ASP B O 1
ATOM 2321 N N . GLU B 1 127 ? 27.219 -19.484 -14.828 1 98 127 GLU B N 1
ATOM 2322 C CA . GLU B 1 127 ? 26.625 -18.328 -15.5 1 98 127 GLU B CA 1
ATOM 2323 C C . GLU B 1 127 ? 25.422 -17.781 -14.727 1 98 127 GLU B C 1
ATOM 2325 O O . GLU B 1 127 ? 25.312 -16.578 -14.492 1 98 127 GLU B O 1
ATOM 2330 N N . MET B 1 128 ? 24.5 -18.641 -14.289 1 98.25 128 MET B N 1
ATOM 2331 C CA . MET B 1 128 ? 23.328 -18.219 -13.523 1 98.25 128 MET B CA 1
ATOM 2332 C C . MET B 1 128 ? 23.734 -17.656 -12.164 1 98.25 128 MET B C 1
ATOM 2334 O O . MET B 1 128 ? 23.141 -16.688 -11.688 1 98.25 128 MET B O 1
ATOM 2338 N N . LYS B 1 129 ? 24.703 -18.281 -11.516 1 98.19 129 LYS B N 1
ATOM 2339 C CA . LYS B 1 129 ? 25.203 -17.734 -10.258 1 98.19 129 LYS B CA 1
ATOM 2340 C C . LYS B 1 129 ? 25.656 -16.281 -10.43 1 98.19 129 LYS B C 1
ATOM 2342 O O . LYS B 1 129 ? 25.422 -15.445 -9.562 1 98.19 129 LYS B O 1
ATOM 2347 N N . ALA B 1 130 ? 26.344 -16.016 -11.547 1 98.5 130 ALA B N 1
ATOM 2348 C CA . ALA B 1 130 ? 26.828 -14.664 -11.82 1 98.5 130 ALA B CA 1
ATOM 2349 C C . ALA B 1 130 ? 25.656 -13.695 -12.023 1 98.5 130 ALA B C 1
ATOM 2351 O O . ALA B 1 130 ? 25.688 -12.57 -11.531 1 98.5 130 ALA B O 1
ATOM 2352 N N . ILE B 1 131 ? 24.672 -14.109 -12.766 1 98.62 131 ILE B N 1
ATOM 2353 C CA . ILE B 1 131 ? 23.484 -13.281 -12.992 1 98.62 131 ILE B CA 1
ATOM 2354 C C . ILE B 1 131 ? 22.766 -13.023 -11.672 1 98.62 131 ILE B C 1
ATOM 2356 O O . ILE B 1 131 ? 22.359 -11.898 -11.383 1 98.62 131 ILE B O 1
ATOM 2360 N N . ASN B 1 132 ? 22.625 -14.094 -10.852 1 98.19 132 ASN B N 1
ATOM 2361 C CA . ASN B 1 132 ? 22 -13.953 -9.547 1 98.19 132 ASN B CA 1
ATOM 2362 C C . ASN B 1 132 ? 22.734 -12.961 -8.664 1 98.19 132 ASN B C 1
ATOM 2364 O O . ASN B 1 132 ? 22.109 -12.172 -7.949 1 98.19 132 ASN B O 1
ATOM 2368 N N . LYS B 1 133 ? 24.016 -13.086 -8.695 1 98.56 133 LYS B N 1
ATOM 2369 C CA . LYS B 1 133 ? 24.828 -12.156 -7.914 1 98.56 133 LYS B CA 1
ATOM 2370 C C . LYS B 1 133 ? 24.625 -10.719 -8.383 1 98.56 133 LYS B C 1
ATOM 2372 O O . LYS B 1 133 ? 24.531 -9.805 -7.566 1 98.56 133 LYS B O 1
ATOM 2377 N N . GLU B 1 134 ? 24.609 -10.5 -9.641 1 98.62 134 GLU B N 1
ATOM 2378 C CA . GLU B 1 134 ? 24.344 -9.172 -10.195 1 98.62 134 GLU B CA 1
ATOM 2379 C C . GLU B 1 134 ? 22.969 -8.656 -9.781 1 98.62 134 GLU B C 1
ATOM 2381 O O . GLU B 1 134 ? 22.828 -7.492 -9.406 1 98.62 134 GLU B O 1
ATOM 2386 N N . PHE B 1 135 ? 22 -9.555 -9.891 1 98.38 135 PHE B N 1
ATOM 2387 C CA . PHE B 1 135 ? 20.656 -9.195 -9.477 1 98.38 135 PHE B CA 1
ATOM 2388 C C . PHE B 1 135 ? 20.641 -8.758 -8.016 1 98.38 135 PHE B C 1
ATOM 2390 O O . PHE B 1 135 ? 20.062 -7.715 -7.68 1 98.38 135 PHE B O 1
ATOM 2397 N N . GLY B 1 136 ? 21.172 -9.555 -7.18 1 98.06 136 GLY B N 1
ATOM 2398 C CA . GLY B 1 136 ? 21.219 -9.227 -5.762 1 98.06 136 GLY B CA 1
ATOM 2399 C C . GLY B 1 136 ? 21.844 -7.879 -5.477 1 98.06 136 GLY B C 1
ATOM 2400 O O . GLY B 1 136 ? 21.359 -7.129 -4.629 1 98.06 136 GLY B O 1
ATOM 2401 N N . LYS B 1 137 ? 22.922 -7.594 -6.168 1 98.75 137 LYS B N 1
ATOM 2402 C CA . LYS B 1 137 ? 23.625 -6.332 -5.977 1 98.75 137 LYS B CA 1
ATOM 2403 C C . LYS B 1 137 ? 22.766 -5.148 -6.402 1 98.75 137 LYS B C 1
ATOM 2405 O O . LYS B 1 137 ? 22.562 -4.211 -5.629 1 98.75 137 LYS B O 1
ATOM 2410 N N . ILE B 1 138 ? 22.25 -5.16 -7.609 1 98.75 138 ILE B N 1
ATOM 2411 C CA . ILE B 1 138 ? 21.5 -4.039 -8.164 1 98.75 138 ILE B CA 1
ATOM 2412 C C . ILE B 1 138 ? 20.172 -3.896 -7.422 1 98.75 138 ILE B C 1
ATOM 2414 O O . ILE B 1 138 ? 19.75 -2.785 -7.098 1 98.75 138 ILE B O 1
ATOM 2418 N N . HIS B 1 139 ? 19.469 -5.023 -7.18 1 97.81 139 HIS B N 1
ATOM 2419 C CA . HIS B 1 139 ? 18.234 -4.996 -6.391 1 97.81 139 HIS B CA 1
ATOM 2420 C C . HIS B 1 139 ? 18.5 -4.438 -4.996 1 97.81 139 HIS B C 1
ATOM 2422 O O . HIS B 1 139 ? 17.672 -3.691 -4.461 1 97.81 139 HIS B O 1
ATOM 2428 N N . GLY B 1 140 ? 19.609 -4.828 -4.398 1 98.38 140 GLY B N 1
ATOM 2429 C CA . GLY B 1 140 ? 20 -4.277 -3.111 1 98.38 140 GLY B CA 1
ATOM 2430 C C . GLY B 1 140 ? 20.156 -2.77 -3.135 1 98.38 140 GLY B C 1
ATOM 2431 O O . GLY B 1 140 ? 19.703 -2.078 -2.219 1 98.38 140 GLY B O 1
ATOM 2432 N N . TYR B 1 141 ? 20.859 -2.24 -4.168 1 98.75 141 TYR B N 1
ATOM 2433 C CA . TYR B 1 141 ? 20.969 -0.794 -4.324 1 98.75 141 TYR B CA 1
ATOM 2434 C C . TYR B 1 141 ? 19.578 -0.156 -4.434 1 98.75 141 TYR B C 1
ATOM 2436 O O . TYR B 1 141 ? 19.328 0.9 -3.848 1 98.75 141 TYR B O 1
ATOM 2444 N N . SER B 1 142 ? 18.719 -0.756 -5.191 1 98.75 142 SER B N 1
ATOM 2445 C CA . SER B 1 142 ? 17.359 -0.249 -5.34 1 98.75 142 SER B CA 1
ATOM 2446 C C . SER B 1 142 ? 16.656 -0.139 -3.99 1 98.75 142 SER B C 1
ATOM 2448 O O . SER B 1 142 ? 15.977 0.854 -3.715 1 98.75 142 SER B O 1
ATOM 2450 N N . VAL B 1 143 ? 16.812 -1.136 -3.141 1 98.56 143 VAL B N 1
ATOM 2451 C CA . VAL B 1 143 ? 16.188 -1.165 -1.817 1 98.56 143 VAL B CA 1
ATOM 2452 C C . VAL B 1 143 ? 16.781 -0.054 -0.949 1 98.56 143 VAL B C 1
ATOM 2454 O O . VAL B 1 143 ? 16.047 0.623 -0.221 1 98.56 143 VAL B O 1
ATOM 2457 N N . ILE B 1 144 ? 18.078 0.195 -1.024 1 98.75 144 ILE B N 1
ATOM 2458 C CA . ILE B 1 144 ? 18.75 1.229 -0.241 1 98.75 144 ILE B CA 1
ATOM 2459 C C . ILE B 1 144 ? 18.234 2.605 -0.667 1 98.75 144 ILE B C 1
ATOM 2461 O O . ILE B 1 144 ? 17.922 3.445 0.179 1 98.75 144 ILE B O 1
ATOM 2465 N N . PHE B 1 145 ? 18.141 2.852 -1.95 1 98.81 145 PHE B N 1
ATOM 2466 C CA . PHE B 1 145 ? 17.625 4.121 -2.449 1 98.81 145 PHE B CA 1
ATOM 2467 C C . PHE B 1 145 ? 16.172 4.305 -2.061 1 98.81 145 PHE B C 1
ATOM 2469 O O . PHE B 1 145 ? 15.742 5.41 -1.717 1 98.81 145 PHE B O 1
ATOM 2476 N N . ASN B 1 146 ? 15.406 3.221 -2.109 1 98.81 146 ASN B N 1
ATOM 2477 C CA . ASN B 1 146 ? 14.016 3.279 -1.654 1 98.81 146 ASN B CA 1
ATOM 2478 C C . ASN B 1 146 ? 13.93 3.615 -0.168 1 98.81 146 ASN B C 1
ATOM 2480 O O . ASN B 1 146 ? 13.031 4.344 0.257 1 98.81 146 ASN B O 1
ATOM 2484 N N . MET B 1 147 ? 14.859 3.072 0.588 1 98.81 147 MET B N 1
ATOM 2485 C CA . MET B 1 147 ? 14.906 3.391 2.012 1 98.81 147 MET B CA 1
ATOM 2486 C C . MET B 1 147 ? 15.219 4.867 2.23 1 98.81 147 MET B C 1
ATOM 2488 O O . MET B 1 147 ? 14.68 5.488 3.148 1 98.81 147 MET B O 1
ATOM 2492 N N . GLY B 1 148 ? 16.094 5.379 1.406 1 98.81 148 GLY B N 1
ATOM 2493 C CA . GLY B 1 148 ? 16.328 6.816 1.444 1 98.81 148 GLY B CA 1
ATOM 2494 C C . GLY B 1 148 ? 15.07 7.621 1.167 1 98.81 148 GLY B C 1
ATOM 2495 O O . GLY B 1 148 ? 14.797 8.609 1.852 1 98.81 148 GLY B O 1
ATOM 2496 N N . THR B 1 149 ? 14.328 7.191 0.152 1 98.88 149 THR B N 1
ATOM 2497 C CA . THR B 1 149 ? 13.062 7.828 -0.174 1 98.88 149 THR B CA 1
ATOM 2498 C C . THR B 1 149 ? 12.109 7.777 1.017 1 98.88 149 THR B C 1
ATOM 2500 O O . THR B 1 149 ? 11.523 8.797 1.397 1 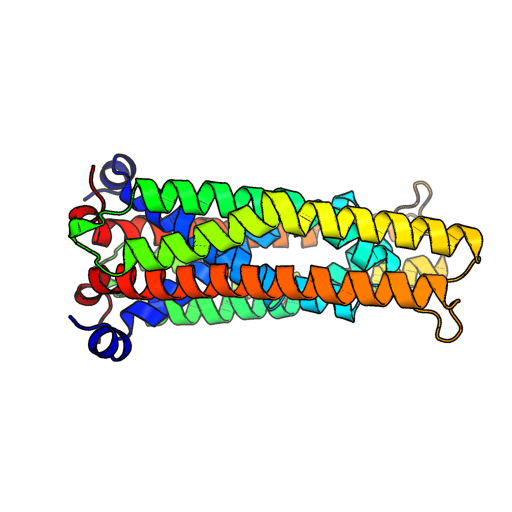98.88 149 THR B O 1
ATOM 2503 N N . PHE B 1 150 ? 12.016 6.672 1.644 1 98.94 150 PHE B N 1
ATOM 2504 C CA . PHE B 1 150 ? 11.156 6.473 2.801 1 98.94 150 PHE B CA 1
ATOM 2505 C C . PHE B 1 150 ? 11.57 7.379 3.951 1 98.94 150 PHE B C 1
ATOM 2507 O O . PHE B 1 150 ? 10.734 8.055 4.551 1 98.94 150 PHE B O 1
ATOM 2514 N N . LEU B 1 151 ? 12.812 7.348 4.254 1 98.81 151 LEU B N 1
ATOM 2515 C CA . LEU B 1 151 ? 13.32 8.125 5.383 1 98.81 151 LEU B CA 1
ATOM 2516 C C . LEU B 1 151 ? 13.141 9.617 5.141 1 98.81 151 LEU B C 1
ATOM 2518 O O . LEU B 1 151 ? 12.828 10.367 6.07 1 98.81 151 LEU B O 1
ATOM 2522 N N . GLY B 1 152 ? 13.406 10.07 3.9 1 98.69 152 GLY B N 1
ATOM 2523 C CA . GLY B 1 152 ? 13.133 11.461 3.572 1 98.69 152 GLY B CA 1
ATOM 2524 C C . GLY B 1 152 ? 11.68 11.852 3.805 1 98.69 152 GLY B C 1
ATOM 2525 O O . GLY B 1 152 ? 11.406 12.914 4.375 1 98.69 152 GLY B O 1
ATOM 2526 N N . LEU B 1 153 ? 10.789 11.039 3.42 1 98.81 153 LEU B N 1
ATOM 2527 C CA . LEU B 1 153 ? 9.367 11.297 3.611 1 98.81 153 LEU B CA 1
ATOM 2528 C C . LEU B 1 153 ? 9 11.281 5.094 1 98.81 153 LEU B C 1
ATOM 2530 O O . LEU B 1 153 ? 8.141 12.039 5.535 1 98.81 153 LEU B O 1
ATOM 2534 N N . LEU B 1 154 ? 9.633 10.352 5.809 1 98.62 154 LEU B N 1
ATOM 2535 C CA . LEU B 1 154 ? 9.398 10.273 7.246 1 98.62 154 LEU B CA 1
ATOM 2536 C C . LEU B 1 154 ? 9.789 11.578 7.93 1 98.62 154 LEU B C 1
ATOM 2538 O O . LEU B 1 154 ? 9.008 12.133 8.711 1 98.62 154 LEU B O 1
ATOM 2542 N N . VAL B 1 155 ? 10.969 12.094 7.637 1 97.25 155 VAL B N 1
ATOM 2543 C CA . VAL B 1 155 ? 11.461 13.328 8.227 1 97.25 155 VAL B CA 1
ATOM 2544 C C . VAL B 1 155 ? 10.57 14.492 7.801 1 97.25 155 VAL B C 1
ATOM 2546 O O . VAL B 1 155 ? 10.242 15.359 8.609 1 97.25 155 VAL B O 1
ATOM 2549 N N . TYR B 1 156 ? 10.195 14.539 6.555 1 96.94 156 TYR B N 1
ATOM 2550 C CA . TYR B 1 156 ? 9.305 15.594 6.074 1 96.94 156 TYR B CA 1
ATOM 2551 C C . TYR B 1 156 ? 7.988 15.586 6.844 1 96.94 156 TYR B C 1
ATOM 2553 O O . TYR B 1 156 ? 7.48 16.641 7.23 1 96.94 156 TYR B O 1
ATOM 2561 N N . GLY B 1 157 ? 7.457 14.359 7.02 1 96.5 157 GLY B N 1
ATOM 2562 C CA . GLY B 1 157 ? 6.211 14.234 7.758 1 96.5 157 GLY B CA 1
ATOM 2563 C C . GLY B 1 157 ? 6.305 14.758 9.18 1 96.5 157 GLY B C 1
ATOM 2564 O O . GLY B 1 157 ? 5.371 15.383 9.68 1 96.5 157 GLY B O 1
ATOM 2565 N N . ILE B 1 158 ? 7.398 14.469 9.82 1 95.62 158 ILE B N 1
ATOM 2566 C CA . ILE B 1 158 ? 7.621 14.977 11.164 1 95.62 158 ILE B CA 1
ATOM 2567 C C . ILE B 1 158 ? 7.648 16.5 11.141 1 95.62 158 ILE B C 1
ATOM 2569 O O . ILE B 1 158 ? 7.031 17.156 11.984 1 95.62 158 ILE B O 1
ATOM 2573 N N . GLY B 1 159 ? 8.336 17.125 10.203 1 92.69 159 GLY B N 1
ATOM 2574 C CA . GLY B 1 159 ? 8.328 18.562 10.047 1 92.69 159 GLY B CA 1
ATOM 2575 C C . GLY B 1 159 ? 6.945 19.125 9.789 1 92.69 159 GLY B C 1
ATOM 2576 O O . GLY B 1 159 ? 6.574 20.156 10.359 1 92.69 159 GLY B O 1
ATOM 2577 N N . LEU B 1 160 ? 6.227 18.516 8.93 1 92.81 160 LEU B N 1
ATOM 2578 C CA . LEU B 1 160 ? 4.867 18.938 8.609 1 92.81 160 LEU B CA 1
ATOM 2579 C C . LEU B 1 160 ? 3.979 18.891 9.844 1 92.81 160 LEU B C 1
ATOM 2581 O O . LEU B 1 160 ? 3.133 19.781 10.031 1 92.81 160 LEU B O 1
ATOM 2585 N N . SER B 1 161 ? 4.195 17.906 10.719 1 92.56 161 SER B N 1
ATOM 2586 C CA . SER B 1 161 ? 3.373 17.719 11.906 1 92.56 161 SER B CA 1
ATOM 2587 C C . SER B 1 161 ? 3.58 18.859 12.898 1 92.56 161 SER B C 1
ATOM 2589 O O . SER B 1 161 ? 2.746 19.078 13.781 1 92.56 161 SER B O 1
ATOM 2591 N N . GLN B 1 162 ? 4.703 19.578 12.836 1 89.69 162 GLN B N 1
ATOM 2592 C CA . GLN B 1 162 ? 4.949 20.734 13.695 1 89.69 162 GLN B CA 1
ATOM 2593 C C . GLN B 1 162 ? 3.867 21.797 13.516 1 89.69 162 GLN B C 1
ATOM 2595 O O . GLN B 1 162 ? 3.545 22.516 14.453 1 89.69 162 GLN B O 1
ATOM 2600 N N . LYS B 1 163 ? 3.303 21.797 12.398 1 85.31 163 LYS B N 1
ATOM 2601 C CA . LYS B 1 163 ? 2.275 22.781 12.102 1 85.31 163 LYS B CA 1
ATOM 2602 C C . LYS B 1 163 ? 0.913 22.344 12.625 1 85.31 163 LYS B C 1
ATOM 2604 O O . LYS B 1 163 ? -0.057 23.094 12.57 1 85.31 163 LYS B O 1
ATOM 2609 N N . LEU B 1 164 ? 0.882 21.188 13.195 1 84.38 164 LEU B N 1
ATOM 2610 C CA . LEU B 1 164 ? -0.351 20.609 13.719 1 84.38 164 LEU B CA 1
ATOM 2611 C C . LEU B 1 164 ? -0.316 20.531 15.234 1 84.38 164 LEU B C 1
ATOM 2613 O O . LEU B 1 164 ? -1.283 20.109 15.867 1 84.38 164 LEU B O 1
ATOM 2617 N N . ILE B 1 165 ? 0.732 20.922 15.891 1 78.62 165 ILE B N 1
ATOM 2618 C CA . ILE B 1 165 ? 0.95 20.75 17.328 1 78.62 165 ILE B CA 1
ATOM 2619 C C . ILE B 1 165 ? -0.118 21.516 18.094 1 78.62 165 ILE B C 1
ATOM 2621 O O . ILE B 1 165 ? -0.539 21.094 19.172 1 78.62 165 ILE B O 1
ATOM 2625 N N . ARG B 1 166 ? -0.595 22.5 17.594 1 75.38 166 ARG B N 1
ATOM 2626 C CA . ARG B 1 166 ? -1.577 23.312 18.312 1 75.38 166 ARG B CA 1
ATOM 2627 C C . ARG B 1 166 ? -2.932 22.609 18.359 1 75.38 166 ARG B C 1
ATOM 2629 O O . ARG B 1 166 ? -3.736 22.875 19.25 1 75.38 166 ARG B O 1
ATOM 2636 N N . VAL B 1 167 ? -3.164 21.703 17.5 1 71 167 VAL B N 1
ATOM 2637 C CA . VAL B 1 167 ? -4.5 21.125 17.391 1 71 167 VAL B CA 1
ATOM 2638 C C . VAL B 1 167 ? -4.484 19.688 17.922 1 71 167 VAL B C 1
ATOM 2640 O O . VAL B 1 167 ? -5.527 19.156 18.312 1 71 167 VAL B O 1
ATOM 2643 N N . ILE B 1 168 ? -3.383 19.047 17.922 1 66.56 168 ILE B N 1
ATOM 2644 C CA . ILE B 1 168 ? -3.309 17.688 18.438 1 66.56 168 ILE B CA 1
ATOM 2645 C C . ILE B 1 168 ? -2.805 17.688 19.875 1 66.56 168 ILE B C 1
ATOM 2647 O O . ILE B 1 168 ? -1.664 18.078 20.141 1 66.56 168 ILE B O 1
ATOM 2651 N N . PRO B 1 169 ? -3.883 17.547 20.766 1 61.94 169 PRO B N 1
ATOM 2652 C CA . PRO B 1 169 ? -3.549 17.688 22.188 1 61.94 169 PRO B CA 1
ATOM 2653 C C . PRO B 1 169 ? -2.303 16.906 22.578 1 61.94 169 PRO B C 1
ATOM 2655 O O . PRO B 1 169 ? -1.988 15.883 21.953 1 61.94 169 PRO B O 1
ATOM 2658 N N . LYS B 1 170 ? -1.407 17.531 23.578 1 55.06 170 LYS B N 1
ATOM 2659 C CA . LYS B 1 170 ? -0.208 16.984 24.203 1 55.06 170 LYS B CA 1
ATOM 2660 C C . LYS B 1 170 ? -0.467 15.578 24.75 1 55.06 170 LYS B C 1
ATOM 2662 O O . LYS B 1 170 ? -1.567 15.281 25.203 1 55.06 170 LYS B O 1
#

InterPro domains:
  IPR025423 TMEM205-like [PF13664] (16-109)
  IPR053009 Xanthocillin Biosynthesis-Associated Protein [PTHR23241] (11-164)

Foldseek 3Di:
DDPVVVVVDCVVVLVVLLCCLLVVLCCCLPPVLVVLVVPDDPVVSVVVCLVCQQVNLVSQQVSLVVNLVPDPCVLQVLLNVLSVLLNVLSCCCNPPLVVVLVVLVVVQVVQCVVVVHHLPDPPRDPVSVVSVVVNCVSVVSNSVSSVSNNRSSVVNVVRVCVVVPVPPDD/DDPVVVVPDCVVVLVVLLCCLLVVLCCCLPPVLVVLVVPDDPVVSVVVCLVCQQVNLVSQQVSLVVNLVPDPCVLQVLLNVLSVLLNVLSCCCNPPLVVVLVVLVVVQVVQCVVVVHHLPDPPRDPVSVVSVVVNCVSVVSNSVSSVSNNRSSVVNVVRVCVVVPVPPDD

Radius of gyration: 22.42 Å; Cα contacts (8 Å, |Δi|>4): 417; chains: 2; bounding box: 53×62×46 Å

pLDDT: mean 95.23, std 7.04, range [55.03, 98.94]

Sequence (340 aa):
MSILGTLRTSAPYHLLLYSVLFGSTTYQSFFSGIVAFKVLPYDQFSLLQSHVFPPYFKFQTAATSVLLMTTPLKYMPLAGPSLGISLVGSIANMLWLGPTTRDIQNRRREQEAKEGKSCKDPNVSDEMKAINKEFGKIHGYSVIFNMGTFLGLLVYGIGLSQKLIRVIPKMSILGTLRTSAPYHLLLYSVLFGSTTYQSFFSGIVAFKVLPYDQFSLLQSHVFPPYFKFQTAATSVLLMTTPLKYMPLAGPSLGISLVGSIANMLWLGPTTRDIQNRRREQEAKEGKSCKDPNVSDEMKAINKEFGKIHGYSVIFNMGTFLGLLVYGIGLSQKLIRVIPK

Solvent-accessible surface area (backbone atoms only — not comparable to full-atom values): 17427 Å² total; per-residue (Å²): 130,52,69,71,60,44,68,75,38,46,22,34,60,51,49,52,50,50,18,37,51,50,3,32,52,48,34,44,69,73,38,56,49,53,52,40,58,74,72,41,59,65,70,60,33,51,53,49,48,68,66,46,48,62,60,51,27,47,47,47,28,52,53,38,50,52,48,59,73,55,48,43,47,90,84,30,79,59,40,54,62,20,39,46,44,18,34,51,19,20,43,42,31,47,71,46,39,44,57,51,42,53,51,48,51,51,50,47,53,52,51,20,64,74,69,72,43,57,87,79,43,92,82,54,52,73,68,54,53,50,51,50,50,50,43,52,52,47,47,49,50,38,51,52,30,45,48,40,22,50,50,13,46,51,52,32,47,43,59,58,18,58,58,36,44,88,59,28,64,119,132,52,70,70,60,43,69,75,39,47,22,34,58,51,50,50,50,51,18,37,51,51,4,32,52,50,34,42,70,72,38,56,50,53,52,39,59,72,71,40,57,65,71,60,32,52,53,50,49,69,66,45,48,62,61,49,26,47,48,47,28,52,53,37,51,51,47,58,72,54,49,44,49,90,85,32,78,59,40,55,62,20,38,46,44,19,34,52,21,21,43,43,32,49,73,46,39,44,55,52,42,52,51,48,53,51,49,48,51,52,51,21,64,75,68,74,44,58,88,79,42,94,82,55,51,72,69,52,52,52,51,51,50,50,42,52,51,48,48,47,50,38,52,52,30,45,46,41,23,49,51,13,46,52,54,32,47,44,59,57,20,60,59,37,44,89,59,28,62,118

Organism: Geotrichum candidum (NCBI:txid1173061)

Secondary structure (DSSP, 8-state):
--HHHHHTSSHHHHHHHHHHHHHHHHHIIIIIHHHHHHHS-HHHHHHHHHHHHHHHHHHHHHHHHHHHHHS-GGG-TTHHHHHHHHHHHHHHIIIIIHHHHHHHHHHHHHHHHHHTS-TT-TT--HHHHHHHHHHHHHHHHHHHHHHHHHHHHHHHHHHHHGGGTTTS--/--HHHHHTSSHHHHHHHHHHHHHHHHHIIIIIHHHHHHHS-HHHHHHHHHHHHHHHHHHHHHHHHHHHHHS-GGG-TTHHHHHHHHHHHHHHIIIIIHHHHHHHHHHHHHHHHHHTS-TT-TT--HHHHHHHHHHHHHHHHHHHHHHHHHHHHHHHHHHHHGGGTTTS--